Protein AF-A0A1M5WBZ6-F1 (afdb_monomer)

Radius of gyration: 22.47 Å; Cα contacts (8 Å, |Δi|>4): 339; chains: 1; bounding box: 61×46×60 Å

Sequence (347 aa):
MSNTEVLSFSGRIRRSDFFKAVLILGLIQGTASFVFQGAGTGFIIFINLIFSIITLSYHVRRLHDIGMKGTIAIMPFIGLFLFIPSSYWGGFTFWLIQIYSAWFLYLALLDSEPCSNAYGESPKPLADDMIVSSQIKNRQMIWKVLAIVTVSLTIFSSIYDFITGRPMGRAYEFQTALYPWGVAILLGLIIFDKTKKQILTYISIIYQFALEIPLHIFFLWFYPWKYDNYNIFKHISIQDFLISIVGRFYTVIIFILFLYIMKKIKEEKELSPVFFMLPSVISYVWGLFFEIYKNGLECFAEGTGIEGFNRGWQSFLFTGGFKFTFTIAMICIYNRMKMRFLQNQIK

Secondary structure (DSSP, 8-state):
-----TT--SS---HHHHHHHHHHHHHHHHHHHHHTTTS-HHHHHHHHHHHHHHHHHHHHHHHHHTT--GGGGGHHHHHHHT--S-HHHHHHHHHHHHHHHHHHHHHHHSPPPSS-BTTBS-SS---HHHHHHHHHHHHHHHHHHHHHHHHHHHHHHHHHHHHHS--TTPPP-HHHHHHHHHHHHHHHHHHH--STT-HHHHHHHHHHHHHHHHHHHHHHHHGGGGSTT--HHHHS-HHHHHHHHHHTTHHHHHHHHHHHHHHHHHTT----THHHHHHHHHHHHHHHHHHHHHHTTGGGT-S-HHHHHHHHHHHIIIIIHHHHHHHHHHHHHHHHHHHHHHHHT--

Mean predicted aligned error: 7.75 Å

InterPro domains:
  IPR008523 Protein of unknown function DUF805 [PF05656] (7-121)

Structure (mmCIF, N/CA/C/O backbone):
data_AF-A0A1M5WBZ6-F1
#
_entry.id   AF-A0A1M5WBZ6-F1
#
loop_
_atom_site.group_PDB
_atom_site.id
_atom_site.type_symbol
_atom_site.label_atom_id
_atom_site.label_alt_id
_atom_site.label_comp_id
_atom_site.label_asym_id
_atom_site.label_entity_id
_atom_site.label_seq_id
_atom_site.pdbx_PDB_ins_code
_atom_site.Cartn_x
_atom_site.Cartn_y
_atom_site.Cartn_z
_atom_site.occupancy
_atom_site.B_iso_or_equiv
_atom_site.auth_seq_id
_atom_site.auth_comp_id
_atom_site.auth_asym_id
_atom_site.auth_atom_id
_atom_site.pdbx_PDB_model_num
ATOM 1 N N . MET A 1 1 ? -27.172 17.371 0.891 1.00 41.97 1 MET A N 1
ATOM 2 C CA . MET A 1 1 ? -25.895 17.119 0.191 1.00 41.97 1 MET A CA 1
ATOM 3 C C . MET A 1 1 ? -25.133 18.428 0.212 1.00 41.97 1 MET A C 1
ATOM 5 O O . MET A 1 1 ? -25.576 19.356 -0.447 1.00 41.97 1 MET A O 1
ATOM 9 N N . SER A 1 2 ? -24.097 18.570 1.045 1.00 45.66 2 SER A N 1
ATOM 10 C CA . SER A 1 2 ? -23.239 19.760 0.968 1.00 45.66 2 SER A CA 1
ATOM 11 C C . SER A 1 2 ? -22.616 19.798 -0.424 1.00 45.66 2 SER A C 1
ATOM 13 O O . SER A 1 2 ? -22.199 18.742 -0.900 1.00 45.66 2 SER A O 1
ATOM 15 N N . ASN A 1 3 ? -22.561 20.968 -1.060 1.00 49.78 3 ASN A N 1
ATOM 16 C CA . ASN A 1 3 ? -21.835 21.186 -2.310 1.00 49.78 3 ASN A CA 1
ATOM 17 C C . ASN A 1 3 ? -20.392 20.697 -2.138 1.00 49.78 3 ASN A C 1
ATOM 19 O O . ASN A 1 3 ? -19.542 21.404 -1.605 1.00 49.78 3 ASN A O 1
ATOM 23 N N . THR A 1 4 ? -20.116 19.448 -2.511 1.00 61.62 4 THR A N 1
ATOM 24 C CA . THR A 1 4 ? -18.764 18.906 -2.462 1.00 61.62 4 THR A CA 1
ATOM 25 C C . THR A 1 4 ? -18.046 19.444 -3.673 1.00 61.62 4 THR A C 1
ATOM 27 O O . THR A 1 4 ? -18.072 18.834 -4.740 1.00 61.62 4 THR A O 1
ATOM 30 N N . GLU A 1 5 ? -17.427 20.606 -3.495 1.00 83.00 5 GLU A N 1
ATOM 31 C CA . GLU A 1 5 ? -16.444 21.129 -4.427 1.00 83.00 5 GLU A CA 1
ATOM 32 C C . GLU A 1 5 ? -15.473 19.998 -4.788 1.00 83.00 5 GLU A C 1
ATOM 34 O O . GLU A 1 5 ? -14.830 19.376 -3.927 1.00 83.00 5 GLU A O 1
ATOM 39 N N . VAL A 1 6 ? -15.447 19.665 -6.079 1.00 83.38 6 VAL A N 1
ATOM 40 C CA . VAL A 1 6 ? -14.668 18.544 -6.619 1.00 83.38 6 VAL A CA 1
ATOM 41 C C . VAL A 1 6 ? -13.175 18.784 -6.398 1.00 83.38 6 VAL A C 1
ATOM 43 O O . VAL A 1 6 ? -12.446 17.843 -6.105 1.00 83.38 6 VAL A O 1
ATOM 46 N N . LEU A 1 7 ? -12.750 20.050 -6.450 1.00 89.94 7 LEU A N 1
ATOM 47 C CA . LEU A 1 7 ? -11.367 20.506 -6.295 1.00 89.94 7 LEU A CA 1
ATOM 48 C C . LEU A 1 7 ? -11.086 21.160 -4.933 1.00 89.94 7 LEU A C 1
ATOM 50 O O . LEU A 1 7 ? -10.229 22.032 -4.828 1.00 89.94 7 LEU A O 1
ATOM 54 N N . SER A 1 8 ? -11.782 20.739 -3.876 1.00 92.81 8 SER A N 1
ATOM 55 C CA . SER A 1 8 ? -11.447 21.180 -2.521 1.00 92.81 8 SER A CA 1
ATOM 56 C C . SER A 1 8 ? -10.497 20.198 -1.833 1.00 92.81 8 SER A C 1
ATOM 58 O O . SER A 1 8 ? -10.740 18.989 -1.797 1.00 92.81 8 SER A O 1
ATOM 60 N N . PHE A 1 9 ? -9.406 20.719 -1.273 1.00 94.62 9 PHE A N 1
ATOM 61 C CA . PHE A 1 9 ? -8.454 19.966 -0.447 1.00 94.62 9 PHE A CA 1
ATOM 62 C C . PHE A 1 9 ? -8.785 20.050 1.051 1.00 94.62 9 PHE A C 1
ATOM 64 O O . PHE A 1 9 ? -8.021 19.561 1.880 1.00 94.62 9 PHE A O 1
ATOM 71 N N . SER A 1 10 ? -9.912 20.664 1.417 1.00 93.94 10 SER A N 1
ATOM 72 C CA . SER A 1 10 ? -10.366 20.799 2.799 1.00 93.94 10 SER A CA 1
ATOM 73 C C . SER A 1 10 ? -11.578 19.911 3.086 1.00 93.94 10 SER A C 1
ATOM 75 O O . SER A 1 10 ? -12.270 19.426 2.187 1.00 93.94 10 SER A O 1
ATOM 77 N N . GLY A 1 11 ? -11.816 19.664 4.373 1.00 93.62 11 GLY A N 1
ATOM 78 C CA . GLY A 1 11 ? -12.925 18.841 4.838 1.00 93.62 11 GLY A CA 1
ATOM 79 C C . GLY A 1 11 ? -12.646 17.341 4.797 1.00 93.62 11 GLY A C 1
ATOM 80 O O . GLY A 1 11 ? -11.520 16.880 4.586 1.00 93.62 11 GLY A O 1
ATOM 81 N N . ARG A 1 12 ? -13.715 16.579 5.032 1.00 94.88 12 ARG A N 1
ATOM 82 C CA . ARG A 1 12 ? -13.696 15.131 5.246 1.00 94.88 12 ARG A CA 1
ATOM 83 C C . ARG A 1 12 ? -14.619 14.446 4.250 1.00 94.88 12 ARG A C 1
ATOM 85 O O . ARG A 1 12 ? -15.679 14.971 3.917 1.00 94.88 12 ARG A O 1
ATOM 92 N N . ILE A 1 13 ? -14.227 13.263 3.781 1.00 95.12 13 ILE A N 1
ATOM 93 C CA . ILE A 1 13 ? -15.064 12.444 2.899 1.00 95.12 13 ILE A CA 1
ATOM 94 C C . ILE A 1 13 ? -15.215 11.026 3.441 1.00 95.12 13 ILE A C 1
ATOM 96 O O . ILE A 1 13 ? -14.240 10.357 3.797 1.00 95.12 13 ILE A O 1
ATOM 100 N N . ARG A 1 14 ? -16.460 10.542 3.451 1.00 94.12 14 ARG A N 1
ATOM 101 C CA . ARG A 1 14 ? -16.791 9.178 3.856 1.00 94.12 14 ARG A CA 1
ATOM 102 C C . ARG A 1 14 ? -16.128 8.164 2.924 1.00 94.12 14 ARG A C 1
ATOM 104 O O . ARG A 1 14 ? -16.077 8.351 1.709 1.00 94.12 14 ARG A O 1
ATOM 111 N N . ARG A 1 15 ? -15.712 7.021 3.482 1.00 94.56 15 ARG A N 1
ATOM 112 C CA . ARG A 1 15 ? -15.090 5.914 2.730 1.00 94.56 15 ARG A CA 1
ATOM 113 C C . ARG A 1 15 ? -15.871 5.510 1.470 1.00 94.56 15 ARG A C 1
ATOM 115 O O . ARG A 1 15 ? -15.270 5.312 0.422 1.00 94.56 15 ARG A O 1
ATOM 122 N N . SER A 1 16 ? -17.195 5.368 1.560 1.00 93.81 16 SER A N 1
ATOM 123 C CA . SER A 1 16 ? -18.024 4.962 0.413 1.00 93.81 16 SER A CA 1
ATOM 124 C C . SER A 1 16 ? -17.971 5.963 -0.734 1.00 93.81 16 SER A C 1
ATOM 126 O O . SER A 1 16 ? -17.946 5.560 -1.892 1.00 93.81 16 SER A O 1
ATOM 128 N N . ASP A 1 17 ? -17.948 7.252 -0.411 1.00 94.69 17 ASP A N 1
ATOM 129 C CA . ASP A 1 17 ? -18.011 8.320 -1.404 1.00 94.69 17 ASP A CA 1
ATOM 130 C C . ASP A 1 17 ? -16.636 8.523 -2.037 1.00 94.69 17 ASP A C 1
ATOM 132 O O . ASP A 1 17 ? -16.543 8.692 -3.248 1.00 94.69 17 ASP A O 1
ATOM 136 N N . PHE A 1 18 ? -15.568 8.355 -1.246 1.00 95.25 18 PHE A N 1
ATOM 137 C CA . PHE A 1 18 ? -14.202 8.240 -1.750 1.00 95.25 18 PHE A CA 1
ATOM 138 C C . PHE A 1 18 ? -14.069 7.130 -2.803 1.00 95.25 18 PHE A C 1
ATOM 140 O O . PHE A 1 18 ? -13.647 7.403 -3.923 1.00 95.25 18 PHE A O 1
ATOM 147 N N . PHE A 1 19 ? -14.465 5.890 -2.485 1.00 94.06 19 PHE A N 1
ATOM 148 C CA . PHE A 1 19 ? -14.323 4.776 -3.432 1.00 94.06 19 PHE A CA 1
ATOM 149 C C . PHE A 1 19 ? -15.191 4.945 -4.680 1.00 94.06 19 PHE A C 1
ATOM 151 O O . PHE A 1 19 ? -14.730 4.634 -5.774 1.00 94.06 19 PHE A O 1
ATOM 158 N N . LYS A 1 20 ? -16.419 5.466 -4.544 1.00 94.81 20 LYS A N 1
ATOM 159 C CA . LYS A 1 20 ? -17.269 5.790 -5.701 1.00 94.81 20 LYS A CA 1
ATOM 160 C C . LYS A 1 20 ? -16.607 6.828 -6.604 1.00 94.81 20 LYS A C 1
ATOM 162 O O . LYS A 1 20 ? -16.555 6.621 -7.811 1.00 94.81 20 LYS A O 1
ATOM 167 N N . ALA A 1 21 ? -16.083 7.910 -6.027 1.00 94.31 21 ALA A N 1
ATOM 168 C CA . ALA A 1 21 ? -15.422 8.967 -6.783 1.00 94.31 21 ALA A CA 1
ATOM 169 C C . ALA A 1 21 ? -14.174 8.448 -7.507 1.00 94.31 21 ALA A C 1
ATOM 171 O O . ALA A 1 21 ? -14.056 8.635 -8.712 1.00 94.31 21 ALA A O 1
ATOM 172 N N . VAL A 1 22 ? -13.286 7.735 -6.805 1.00 92.50 22 VAL A N 1
ATOM 173 C CA . VAL A 1 22 ? -12.069 7.160 -7.405 1.00 92.50 22 VAL A CA 1
ATOM 174 C C . VAL A 1 22 ? -12.406 6.149 -8.501 1.00 92.50 22 VAL A C 1
ATOM 176 O O . VAL A 1 22 ? -11.760 6.160 -9.544 1.00 92.50 22 VAL A O 1
ATOM 179 N N . LEU A 1 23 ? -13.436 5.315 -8.317 1.00 93.75 23 LEU A N 1
ATOM 180 C CA . LEU A 1 23 ? -13.882 4.374 -9.347 1.00 93.75 23 LEU A CA 1
ATOM 181 C C . LEU A 1 23 ? -14.384 5.104 -10.600 1.00 93.75 23 LEU A C 1
ATOM 183 O O . LEU A 1 23 ? -13.963 4.773 -11.704 1.00 93.75 23 LEU A O 1
ATOM 187 N N . ILE A 1 24 ? -15.255 6.104 -10.435 1.00 95.00 24 ILE A N 1
ATOM 188 C CA . ILE A 1 24 ? -15.784 6.898 -11.553 1.00 95.00 24 ILE A CA 1
ATOM 189 C C . ILE A 1 24 ? -14.644 7.619 -12.279 1.00 95.00 24 ILE A C 1
ATOM 191 O O . ILE A 1 24 ? -14.552 7.535 -13.500 1.00 95.00 24 ILE A O 1
ATOM 195 N N . LEU A 1 25 ? -13.746 8.277 -11.541 1.00 93.88 25 LEU A N 1
ATOM 196 C CA . LEU A 1 25 ? -12.587 8.963 -12.116 1.00 93.88 25 LEU A CA 1
ATOM 197 C C . LEU A 1 25 ? -11.669 7.992 -12.858 1.00 93.88 25 LEU A C 1
ATOM 199 O O . LEU A 1 25 ? -11.243 8.306 -13.962 1.00 93.88 25 LEU A O 1
ATOM 203 N N . GLY A 1 26 ? -11.422 6.802 -12.305 1.00 90.62 26 GLY A N 1
ATOM 204 C CA . GLY A 1 26 ? -10.630 5.763 -12.959 1.00 90.62 26 GLY A CA 1
ATOM 205 C C . GLY A 1 26 ? -11.261 5.264 -14.262 1.00 90.62 26 GLY A C 1
ATOM 206 O O . GLY A 1 26 ? -10.560 5.116 -15.261 1.00 90.62 26 GLY A O 1
ATOM 207 N N . LEU A 1 27 ? -12.584 5.065 -14.292 1.00 93.69 27 LEU A N 1
ATOM 208 C CA . LEU A 1 27 ? -13.307 4.678 -15.511 1.00 93.69 27 LEU A CA 1
ATOM 209 C C . LEU A 1 27 ? -13.256 5.775 -16.581 1.00 93.69 27 LEU A C 1
ATOM 211 O O . LEU A 1 27 ? -13.002 5.482 -17.751 1.00 93.69 27 LEU A O 1
ATOM 215 N N . ILE A 1 28 ? -13.458 7.036 -16.189 1.00 93.81 28 ILE A N 1
ATOM 216 C CA . ILE A 1 28 ? -13.370 8.176 -17.108 1.00 93.81 28 ILE A CA 1
ATOM 217 C C . ILE A 1 28 ? -11.937 8.323 -17.625 1.00 93.81 28 ILE A C 1
ATOM 219 O O . ILE A 1 28 ? -11.745 8.456 -18.829 1.00 93.81 28 ILE A O 1
ATOM 223 N N . GLN A 1 29 ? -10.930 8.247 -16.752 1.00 91.12 29 GLN A N 1
ATOM 224 C CA . GLN A 1 29 ? -9.521 8.349 -17.132 1.00 91.12 29 GLN A CA 1
ATOM 225 C C . GLN A 1 29 ? -9.107 7.216 -18.077 1.00 91.12 29 GLN A C 1
ATOM 227 O O . GLN A 1 29 ? -8.427 7.469 -19.073 1.00 91.12 29 GLN A O 1
ATOM 232 N N . GLY A 1 30 ? -9.538 5.980 -17.806 1.00 86.44 30 GLY A N 1
ATOM 233 C CA . GLY A 1 30 ? -9.296 4.836 -18.685 1.00 86.44 30 GLY A CA 1
ATOM 234 C C . GLY A 1 30 ? -9.940 5.023 -20.059 1.00 86.44 30 GLY A C 1
ATOM 235 O O . GLY A 1 30 ? -9.280 4.844 -21.080 1.00 86.44 30 GLY A O 1
ATOM 236 N N . THR A 1 31 ? -11.197 5.476 -20.089 1.00 90.50 31 THR A N 1
ATOM 237 C CA . THR A 1 31 ? -11.918 5.774 -21.338 1.00 90.50 31 THR A CA 1
ATOM 238 C C . THR A 1 31 ? -11.246 6.906 -22.115 1.00 90.50 31 THR A C 1
ATOM 240 O O . THR A 1 31 ? -11.012 6.772 -23.311 1.00 90.50 31 THR A O 1
ATOM 243 N N . ALA A 1 32 ? -10.874 7.999 -21.446 1.00 88.44 32 ALA A N 1
ATOM 244 C CA . ALA A 1 32 ? -10.174 9.120 -22.063 1.00 88.44 32 ALA A CA 1
ATOM 245 C C . ALA A 1 32 ? -8.818 8.683 -22.638 1.00 88.44 32 ALA A C 1
ATOM 247 O O . ALA A 1 32 ? -8.503 9.006 -23.779 1.00 88.44 32 ALA A O 1
ATOM 248 N N . SER A 1 33 ? -8.046 7.891 -21.890 1.00 84.38 33 SER A N 1
ATOM 249 C CA . SER A 1 33 ? -6.756 7.365 -22.357 1.00 84.38 33 SER A CA 1
ATOM 250 C C . SER A 1 33 ? -6.908 6.487 -23.602 1.00 84.38 33 SER A C 1
ATOM 252 O O . SER A 1 33 ? -6.069 6.551 -24.497 1.00 84.38 33 SER A O 1
ATOM 254 N N . PHE A 1 34 ? -7.987 5.703 -23.684 1.00 86.44 34 PHE A N 1
ATOM 255 C CA . PHE A 1 34 ? -8.299 4.882 -24.853 1.00 86.44 34 PHE A CA 1
ATOM 256 C C . PHE A 1 34 ? -8.725 5.726 -26.064 1.00 86.44 34 PHE A C 1
ATOM 258 O O . PHE A 1 34 ? -8.166 5.580 -27.147 1.00 86.44 34 PHE A O 1
ATOM 265 N N . VAL A 1 35 ? -9.675 6.649 -25.882 1.00 91.69 35 VAL A N 1
ATOM 266 C CA . VAL A 1 35 ? -10.210 7.497 -26.964 1.00 91.69 35 VAL A CA 1
ATOM 267 C C . VAL A 1 35 ? -9.137 8.420 -27.547 1.00 91.69 35 VAL A C 1
ATOM 269 O O . VAL A 1 35 ? -9.085 8.626 -28.757 1.00 91.69 35 VAL A O 1
ATOM 272 N N . PHE A 1 36 ? -8.259 8.961 -26.703 1.00 90.00 36 PHE A N 1
ATOM 273 C CA . PHE A 1 36 ? -7.258 9.949 -27.107 1.00 90.00 36 PHE A CA 1
ATOM 274 C C . PHE A 1 36 ? -5.871 9.361 -27.389 1.00 90.00 36 PHE A C 1
ATOM 276 O O . PHE A 1 36 ? -4.914 10.124 -27.511 1.00 90.00 36 PHE A O 1
ATOM 283 N N . GLN A 1 37 ? -5.735 8.039 -27.550 1.00 83.12 37 GLN A N 1
ATOM 284 C CA . GLN A 1 37 ? -4.438 7.403 -27.827 1.00 83.12 37 GLN A CA 1
ATOM 285 C C . GLN A 1 37 ? -3.737 7.986 -29.076 1.00 83.12 37 GLN A C 1
ATOM 287 O O . GLN A 1 37 ? -2.510 8.043 -29.126 1.00 83.12 37 GLN A O 1
ATOM 292 N N . GLY A 1 38 ? -4.505 8.473 -30.060 1.00 86.94 38 GLY A N 1
ATOM 293 C CA . GLY A 1 38 ? -3.997 9.116 -31.281 1.00 86.94 38 GLY A CA 1
ATOM 294 C C . GLY A 1 38 ? -3.761 10.632 -31.195 1.00 86.94 38 GLY A C 1
ATOM 295 O O . GLY A 1 38 ? -3.236 11.208 -32.140 1.00 86.94 38 GLY A O 1
ATOM 296 N N . ALA A 1 39 ? -4.119 11.295 -30.089 1.00 86.88 39 ALA A N 1
ATOM 297 C CA . ALA A 1 39 ? -4.056 12.759 -29.948 1.00 86.88 39 ALA A CA 1
ATOM 298 C C . ALA A 1 39 ? -2.648 13.303 -29.619 1.00 86.88 39 ALA A C 1
ATOM 300 O O . ALA A 1 39 ? -2.473 14.496 -29.370 1.00 86.88 39 ALA A O 1
ATOM 301 N N . GLY A 1 40 ? -1.638 12.430 -29.608 1.00 85.44 40 GLY A N 1
ATOM 302 C CA . GLY A 1 40 ? -0.268 12.755 -29.226 1.00 85.44 40 GLY A CA 1
ATOM 303 C C . GLY A 1 40 ? -0.016 12.630 -27.720 1.00 85.44 40 GLY A C 1
ATOM 304 O O . GLY A 1 40 ? -0.902 12.788 -26.879 1.00 85.44 40 GLY A O 1
ATOM 305 N N . THR A 1 41 ? 1.237 12.347 -27.368 1.00 79.69 41 THR A N 1
ATOM 306 C CA . THR A 1 41 ? 1.666 12.072 -25.987 1.00 79.69 41 THR A CA 1
ATOM 307 C C . THR A 1 41 ? 1.438 13.254 -25.044 1.00 79.69 41 THR A C 1
ATOM 309 O O . THR A 1 41 ? 1.004 13.054 -23.912 1.00 79.69 41 THR A O 1
ATOM 312 N N . GLY A 1 42 ? 1.662 14.488 -25.512 1.00 82.31 42 GLY A N 1
ATOM 313 C CA . GLY A 1 42 ? 1.471 15.700 -24.708 1.00 82.31 42 GLY A CA 1
ATOM 314 C C . GLY A 1 42 ? 0.028 15.892 -24.234 1.00 82.31 42 GLY A C 1
ATOM 315 O O . GLY A 1 42 ? -0.201 16.204 -23.066 1.00 82.31 42 GLY A O 1
ATOM 316 N N . PHE A 1 43 ? -0.953 15.632 -25.103 1.00 84.06 43 PHE A N 1
ATOM 317 C CA . PHE A 1 43 ? -2.369 15.748 -24.749 1.00 84.06 43 PHE A CA 1
ATOM 318 C C . PHE A 1 43 ? -2.786 14.696 -23.712 1.00 84.06 43 PHE A C 1
ATOM 320 O O . PHE A 1 43 ? -3.452 15.017 -22.729 1.00 84.06 43 PHE A O 1
ATOM 327 N N . ILE A 1 44 ? -2.331 13.450 -23.876 1.00 83.25 44 ILE A N 1
ATOM 328 C CA . ILE A 1 44 ? -2.596 12.362 -22.922 1.00 83.25 44 ILE A CA 1
ATOM 329 C C . ILE A 1 44 ? -2.016 12.691 -21.540 1.00 83.25 44 ILE A C 1
ATOM 331 O O . ILE A 1 44 ? -2.687 12.501 -20.524 1.00 83.25 44 ILE A O 1
ATOM 335 N N . ILE A 1 45 ? -0.788 13.218 -21.485 1.00 83.94 45 ILE A N 1
ATOM 336 C CA . ILE A 1 45 ? -0.154 13.652 -20.230 1.00 83.94 45 ILE A CA 1
ATOM 337 C C . ILE A 1 45 ? -0.987 14.748 -19.559 1.00 83.94 45 ILE A C 1
ATOM 339 O O . ILE A 1 45 ? -1.261 14.658 -18.362 1.00 83.94 45 ILE A O 1
ATOM 343 N N . PHE A 1 46 ? -1.428 15.749 -20.323 1.00 86.81 46 PHE A N 1
ATOM 344 C CA . PHE A 1 46 ? -2.252 16.841 -19.810 1.00 86.81 46 PHE A CA 1
ATOM 345 C C . PHE A 1 46 ? -3.573 16.342 -19.204 1.00 86.81 46 PHE A C 1
ATOM 347 O O . PHE A 1 46 ? -3.909 16.693 -18.072 1.00 86.81 46 PHE A O 1
ATOM 354 N N . ILE A 1 47 ? -4.290 15.459 -19.905 1.00 88.12 47 ILE A N 1
ATOM 355 C CA . ILE A 1 47 ? -5.534 14.859 -19.405 1.00 88.12 47 ILE A CA 1
ATOM 356 C C . ILE A 1 47 ? -5.286 14.040 -18.130 1.00 88.12 47 ILE A C 1
ATOM 358 O O . ILE A 1 47 ? -6.010 14.191 -17.143 1.00 88.12 47 ILE A O 1
ATOM 362 N N . ASN A 1 48 ? -4.235 13.216 -18.106 1.00 86.50 48 ASN A N 1
ATOM 363 C CA . ASN A 1 48 ? -3.871 12.437 -16.923 1.00 86.50 48 ASN A CA 1
ATOM 364 C C . ASN A 1 48 ? -3.535 13.325 -15.720 1.00 86.50 48 ASN A C 1
ATOM 366 O O . ASN A 1 48 ? -3.897 12.984 -14.592 1.00 86.50 48 ASN A O 1
ATOM 370 N N . LEU A 1 49 ? -2.891 14.474 -15.940 1.00 88.38 49 LEU A N 1
ATOM 371 C CA . LEU A 1 49 ? -2.588 15.432 -14.879 1.00 88.38 49 LEU A CA 1
ATOM 372 C C . LEU A 1 49 ? -3.868 16.010 -14.259 1.00 88.38 49 LEU A C 1
ATOM 374 O O . LEU A 1 49 ? -3.976 16.054 -13.033 1.00 88.38 49 LEU A O 1
ATOM 378 N N . ILE A 1 50 ? -4.862 16.374 -15.076 1.00 91.69 50 ILE A N 1
ATOM 379 C CA . ILE A 1 50 ? -6.163 16.866 -14.591 1.00 91.69 50 ILE A CA 1
ATOM 380 C C . ILE A 1 50 ? -6.832 15.822 -13.689 1.00 91.69 50 ILE A C 1
ATOM 382 O O . ILE A 1 50 ? -7.188 16.124 -12.546 1.00 91.69 50 ILE A O 1
ATOM 386 N N . PHE A 1 51 ? -6.959 14.578 -14.163 1.00 91.81 51 PHE A N 1
ATOM 387 C CA . PHE A 1 51 ? -7.567 13.502 -13.371 1.00 91.81 51 PHE A CA 1
ATOM 388 C C . PHE A 1 51 ? -6.773 13.189 -12.104 1.00 91.81 51 PHE A C 1
ATOM 390 O O . PHE A 1 51 ? -7.367 12.900 -11.062 1.00 91.81 51 PHE A O 1
ATOM 397 N N . SER A 1 52 ? -5.446 13.307 -12.157 1.00 89.69 52 SER A N 1
ATOM 398 C CA . SER A 1 52 ? -4.578 13.113 -10.996 1.00 89.69 52 SER A CA 1
ATOM 399 C C . SER A 1 52 ? -4.808 14.185 -9.929 1.00 89.69 52 SER A C 1
ATOM 401 O O . SER A 1 52 ? -4.919 13.846 -8.753 1.00 89.69 52 SER A O 1
ATOM 403 N N . ILE A 1 53 ? -4.957 15.459 -10.310 1.00 92.81 53 ILE A N 1
ATOM 404 C CA . ILE A 1 53 ? -5.247 16.563 -9.374 1.00 92.81 53 ILE A CA 1
ATOM 405 C C . ILE A 1 53 ? -6.621 16.380 -8.717 1.00 92.81 53 ILE A C 1
ATOM 407 O O . ILE A 1 53 ? -6.753 16.526 -7.500 1.00 92.81 53 ILE A O 1
ATOM 411 N N . ILE A 1 54 ? -7.639 16.003 -9.497 1.00 94.56 54 ILE A N 1
ATOM 412 C CA . ILE A 1 54 ? -8.977 15.721 -8.958 1.00 94.56 54 ILE A CA 1
ATOM 413 C C . ILE A 1 54 ? -8.907 14.546 -7.974 1.00 94.56 54 ILE A C 1
ATOM 415 O O . ILE A 1 54 ? -9.391 14.631 -6.846 1.00 94.56 54 ILE A O 1
ATOM 419 N N . THR A 1 55 ? -8.249 13.457 -8.370 1.00 93.50 55 THR A N 1
ATOM 420 C CA . THR A 1 55 ? -8.066 12.269 -7.530 1.00 93.50 55 THR A CA 1
ATOM 421 C C . THR A 1 55 ? -7.312 12.606 -6.240 1.00 93.50 55 THR A C 1
ATOM 423 O O . THR A 1 55 ? -7.698 12.136 -5.166 1.00 93.50 55 THR A O 1
ATOM 426 N N . LEU A 1 56 ? -6.300 13.476 -6.310 1.00 94.12 56 LEU A N 1
ATOM 427 C CA . LEU A 1 56 ? -5.534 13.950 -5.158 1.00 94.12 56 LEU A CA 1
ATOM 428 C C . LEU A 1 56 ? -6.422 14.675 -4.136 1.00 94.12 56 LEU A C 1
ATOM 430 O O . LEU A 1 56 ? -6.295 14.408 -2.941 1.00 94.12 56 LEU A O 1
ATOM 434 N N . SER A 1 57 ? -7.368 15.517 -4.571 1.00 95.62 57 SER A N 1
ATOM 435 C CA . SER A 1 57 ? -8.342 16.156 -3.665 1.00 95.62 57 SER A CA 1
ATOM 436 C C . SER A 1 57 ? -9.131 15.119 -2.850 1.00 95.62 57 SER A C 1
ATOM 438 O O . SER A 1 57 ? -9.297 15.262 -1.634 1.00 95.62 57 SER A O 1
ATOM 440 N N . TYR A 1 58 ? -9.586 14.037 -3.487 1.00 95.56 58 TYR A N 1
ATOM 441 C CA . TYR A 1 58 ? -10.284 12.953 -2.792 1.00 95.56 58 TYR A CA 1
ATOM 442 C C . TYR A 1 58 ? -9.374 12.201 -1.814 1.00 95.56 58 TYR A C 1
ATOM 444 O O . TYR A 1 58 ? -9.813 11.862 -0.714 1.00 95.56 58 TYR A O 1
ATOM 452 N N . HIS A 1 59 ? -8.106 11.978 -2.172 1.00 95.00 59 HIS A N 1
ATOM 453 C CA . HIS A 1 59 ? -7.127 11.329 -1.294 1.00 95.00 59 HIS A CA 1
ATOM 454 C C . HIS A 1 59 ? -6.842 12.174 -0.046 1.00 95.00 59 HIS A C 1
ATOM 456 O O . HIS A 1 59 ? -6.863 11.649 1.067 1.00 95.00 59 HIS A O 1
ATOM 462 N N . VAL A 1 60 ? -6.654 13.486 -0.212 1.00 96.25 60 VAL A N 1
ATOM 463 C CA . VAL A 1 60 ? -6.450 14.432 0.895 1.00 96.25 60 VAL A CA 1
ATOM 464 C C . VAL A 1 60 ? -7.631 14.404 1.866 1.00 96.25 60 VAL A C 1
ATOM 466 O O . VAL A 1 60 ? -7.442 14.165 3.057 1.00 96.25 60 VAL A O 1
ATOM 469 N N . ARG A 1 61 ? -8.863 14.543 1.362 1.00 95.94 61 ARG A N 1
ATOM 470 C CA . ARG A 1 61 ? -10.071 14.512 2.205 1.00 95.94 61 ARG A CA 1
ATOM 471 C C . ARG A 1 61 ? -10.294 13.159 2.881 1.00 95.94 61 ARG A C 1
ATOM 473 O O . ARG A 1 61 ? -10.847 13.105 3.980 1.00 95.94 61 ARG A O 1
ATOM 480 N N . ARG A 1 62 ? -9.878 12.054 2.249 1.00 96.19 62 ARG A N 1
ATOM 481 C CA . ARG A 1 62 ? -9.942 10.712 2.853 1.00 96.19 62 ARG A CA 1
ATOM 482 C C . ARG A 1 62 ? -8.987 10.600 4.036 1.00 96.19 62 ARG A C 1
ATOM 484 O O . ARG A 1 62 ? -9.373 10.044 5.058 1.00 96.19 62 ARG A O 1
ATOM 491 N N . LEU A 1 63 ? -7.775 11.136 3.906 1.00 96.38 63 LEU A N 1
ATOM 492 C CA . LEU A 1 63 ? -6.799 11.177 4.996 1.00 96.38 63 LEU A CA 1
ATOM 493 C C . LEU A 1 63 ? -7.273 12.074 6.141 1.00 96.38 63 LEU A C 1
ATOM 495 O O . LEU A 1 63 ? -7.206 11.667 7.297 1.00 96.38 63 LEU A O 1
ATOM 499 N N . HIS A 1 64 ? -7.827 13.242 5.823 1.00 96.75 64 HIS A N 1
ATOM 500 C CA . HIS A 1 64 ? -8.443 14.126 6.812 1.00 96.75 64 HIS A CA 1
ATOM 501 C C . HIS A 1 64 ? -9.569 13.432 7.587 1.00 96.75 64 HIS A C 1
ATOM 503 O O . HIS A 1 64 ? -9.685 13.594 8.799 1.00 96.75 64 HIS A O 1
ATOM 509 N N . ASP A 1 65 ? -10.371 12.602 6.913 1.00 96.88 65 ASP A N 1
ATOM 510 C CA . ASP A 1 65 ? -11.460 11.870 7.561 1.00 96.88 65 ASP A CA 1
ATOM 511 C C . ASP A 1 65 ? -11.001 10.834 8.601 1.00 96.88 65 ASP A C 1
ATOM 513 O O . ASP A 1 65 ? -11.776 10.457 9.477 1.00 96.88 65 ASP A O 1
ATOM 517 N N . ILE A 1 66 ? -9.749 10.384 8.525 1.00 95.75 66 ILE A N 1
ATOM 518 C CA . ILE A 1 66 ? -9.134 9.471 9.501 1.00 95.75 66 ILE A CA 1
ATOM 519 C C . ILE A 1 66 ? -8.125 10.186 10.416 1.00 95.75 66 ILE A C 1
ATOM 521 O O . ILE A 1 66 ? -7.272 9.533 11.015 1.00 95.75 66 ILE A O 1
ATOM 525 N N . GLY A 1 67 ? -8.172 11.521 10.470 1.00 95.19 67 GLY A N 1
ATOM 526 C CA . GLY A 1 67 ? -7.312 12.341 11.328 1.00 95.19 67 GLY A CA 1
ATOM 527 C C . GLY A 1 67 ? -5.863 12.476 10.843 1.00 95.19 67 GLY A C 1
ATOM 528 O O . GLY A 1 67 ? -5.000 12.956 11.577 1.00 95.19 67 GLY A O 1
ATOM 529 N N . MET A 1 68 ? -5.556 12.071 9.608 1.00 95.19 68 MET A N 1
ATOM 530 C CA . MET A 1 68 ? -4.203 12.113 9.049 1.00 95.19 68 MET A CA 1
ATOM 531 C C . MET A 1 68 ? -3.948 13.374 8.219 1.00 95.19 68 MET A C 1
ATOM 533 O O . MET A 1 68 ? -4.859 13.953 7.636 1.00 95.19 68 MET A O 1
ATOM 537 N N . LYS A 1 69 ? -2.678 13.790 8.130 1.00 95.25 69 LYS A N 1
ATOM 538 C CA . LYS A 1 69 ? -2.263 14.941 7.313 1.00 95.25 69 LYS A CA 1
ATOM 539 C C . LYS A 1 69 ? -2.455 14.658 5.822 1.00 95.25 69 LYS A C 1
ATOM 541 O O . LYS A 1 69 ? -1.907 13.687 5.303 1.00 95.25 69 LYS A O 1
ATOM 546 N N . GLY A 1 70 ? -3.141 15.560 5.121 1.00 92.00 70 GLY A N 1
ATOM 547 C CA . GLY A 1 70 ? -3.360 15.479 3.675 1.00 92.00 70 GLY A CA 1
ATOM 548 C C . GLY A 1 70 ? -2.081 15.466 2.832 1.00 92.00 70 GLY A C 1
ATOM 549 O O . GLY A 1 70 ? -2.069 14.883 1.753 1.00 92.00 70 GLY A O 1
ATOM 550 N N . THR A 1 71 ? -0.973 16.019 3.336 1.00 91.50 71 THR A N 1
ATOM 551 C CA . THR A 1 71 ? 0.328 16.043 2.636 1.00 91.50 71 THR A CA 1
ATOM 552 C C . THR A 1 71 ? 0.847 14.653 2.270 1.00 91.50 71 THR A C 1
ATOM 554 O O . THR A 1 71 ? 1.589 14.503 1.305 1.00 91.50 71 THR A O 1
ATOM 557 N N . ILE A 1 72 ? 0.406 13.616 2.983 1.00 89.38 72 ILE A N 1
ATOM 558 C CA . ILE A 1 72 ? 0.714 12.220 2.669 1.00 89.38 72 ILE A CA 1
ATOM 559 C C . ILE A 1 72 ? 0.179 11.819 1.281 1.00 89.38 72 ILE A C 1
ATOM 561 O O . ILE A 1 72 ? 0.786 10.992 0.602 1.00 89.38 72 ILE A O 1
ATOM 565 N N . ALA A 1 73 ? -0.926 12.411 0.818 1.00 89.06 73 ALA A N 1
ATOM 566 C CA . ALA A 1 73 ? -1.485 12.146 -0.508 1.00 89.06 73 ALA A CA 1
ATOM 567 C C . ALA A 1 73 ? -0.573 12.614 -1.657 1.00 89.06 73 ALA A C 1
ATOM 569 O O . ALA A 1 73 ? -0.718 12.141 -2.778 1.00 89.06 73 ALA A O 1
ATOM 570 N N . ILE A 1 74 ? 0.378 13.516 -1.384 1.00 87.12 74 ILE A N 1
ATOM 571 C CA . ILE A 1 74 ? 1.297 14.081 -2.385 1.00 87.12 74 ILE A CA 1
ATOM 572 C C . ILE A 1 74 ? 2.453 13.114 -2.693 1.00 87.12 74 ILE A C 1
ATOM 574 O O . ILE A 1 74 ? 3.111 13.245 -3.720 1.00 87.12 74 ILE A O 1
ATOM 578 N N . MET A 1 75 ? 2.690 12.102 -1.851 1.00 82.94 75 MET A N 1
ATOM 579 C CA . MET A 1 75 ? 3.836 11.196 -1.986 1.00 82.94 75 MET A CA 1
ATOM 580 C C . MET A 1 75 ? 3.988 10.570 -3.393 1.00 82.94 75 MET A C 1
ATOM 582 O O . MET A 1 75 ? 5.098 10.628 -3.928 1.00 82.94 75 MET A O 1
ATOM 586 N N . PRO A 1 76 ? 2.927 10.071 -4.065 1.00 75.69 76 PRO A N 1
ATOM 587 C CA . PRO A 1 76 ? 3.042 9.557 -5.432 1.00 75.69 76 PRO A CA 1
ATOM 588 C C . PRO A 1 76 ? 3.557 10.593 -6.430 1.00 75.69 76 PRO A C 1
ATOM 590 O O . PRO A 1 76 ? 4.322 10.250 -7.325 1.00 75.69 76 PRO A O 1
ATOM 593 N N . PHE A 1 77 ? 3.184 11.865 -6.257 1.00 74.62 77 PHE A N 1
ATOM 594 C CA . PHE A 1 77 ? 3.623 12.955 -7.127 1.00 74.62 77 PHE A CA 1
ATOM 595 C C . PHE A 1 77 ? 5.107 13.252 -6.943 1.00 74.62 77 PHE A C 1
ATOM 597 O O . PHE A 1 77 ? 5.795 13.493 -7.925 1.00 74.62 77 PHE A O 1
ATOM 604 N N . ILE A 1 78 ? 5.629 13.151 -5.717 1.00 71.38 78 ILE A N 1
ATOM 605 C CA . ILE A 1 78 ? 7.077 13.238 -5.475 1.00 71.38 78 ILE A CA 1
ATOM 606 C C . ILE A 1 78 ? 7.794 12.135 -6.263 1.00 71.38 78 ILE A C 1
ATOM 608 O O . ILE A 1 78 ? 8.785 12.406 -6.932 1.00 71.38 78 ILE A O 1
ATOM 612 N N . GLY A 1 79 ? 7.247 10.915 -6.262 1.00 65.31 79 GLY A N 1
ATOM 613 C CA . GLY A 1 79 ? 7.749 9.818 -7.091 1.00 65.31 79 GLY A CA 1
ATOM 614 C C . GLY A 1 79 ? 7.734 10.134 -8.591 1.00 65.31 79 GLY A C 1
ATOM 615 O O . GLY A 1 79 ? 8.689 9.786 -9.276 1.00 65.31 79 GLY A O 1
ATOM 616 N N . LEU A 1 80 ? 6.700 10.832 -9.082 1.00 62.34 80 LEU A N 1
ATOM 617 C CA . LEU A 1 80 ? 6.591 11.279 -10.479 1.00 62.34 80 LEU A CA 1
ATOM 618 C C . LEU A 1 80 ? 7.646 12.334 -10.858 1.00 62.34 80 LEU A C 1
ATOM 620 O O . LEU A 1 80 ? 8.203 12.264 -11.947 1.00 62.34 80 LEU A O 1
ATOM 624 N N . PHE A 1 81 ? 7.960 13.281 -9.969 1.00 59.16 81 PHE A N 1
ATOM 625 C CA . PHE A 1 81 ? 8.997 14.297 -10.216 1.00 59.16 81 PHE A CA 1
ATOM 626 C C . PHE A 1 81 ? 10.424 13.756 -10.071 1.00 59.16 81 PHE A C 1
ATOM 628 O O . PHE A 1 81 ? 11.354 14.314 -10.645 1.00 59.16 81 PHE A O 1
ATOM 635 N N . LEU A 1 82 ? 10.595 12.651 -9.342 1.00 61.41 82 LEU A N 1
ATOM 636 C CA . LEU A 1 82 ? 11.860 11.922 -9.241 1.00 61.41 82 LEU A CA 1
ATOM 637 C C . LEU A 1 82 ? 12.104 10.966 -10.422 1.00 61.41 82 LEU A C 1
ATOM 639 O O . LEU A 1 82 ? 13.092 10.233 -10.398 1.00 61.41 82 LEU A O 1
ATOM 643 N N . PHE A 1 83 ? 11.261 10.974 -11.467 1.00 56.06 83 PHE A N 1
ATOM 644 C CA . PHE A 1 83 ? 11.597 10.367 -12.762 1.00 56.06 83 PHE A CA 1
ATOM 645 C C . PHE A 1 83 ? 12.676 11.199 -13.462 1.00 56.06 83 PHE A C 1
ATOM 647 O O . PHE A 1 83 ? 12.456 11.856 -14.477 1.00 56.06 83 PHE A O 1
ATOM 654 N N . ILE A 1 84 ? 13.881 11.141 -12.910 1.00 56.78 84 ILE A N 1
ATOM 655 C CA . ILE A 1 84 ? 15.096 11.370 -13.674 1.00 56.78 84 ILE A CA 1
ATOM 656 C C . ILE A 1 84 ? 15.102 10.293 -14.770 1.00 56.78 84 ILE A C 1
ATOM 658 O O . ILE A 1 84 ? 14.774 9.138 -14.468 1.00 56.78 84 ILE A O 1
ATOM 662 N N . PRO A 1 85 ? 15.407 10.631 -16.037 1.00 53.72 85 PRO A N 1
ATOM 663 C CA . PRO A 1 85 ? 15.565 9.653 -17.104 1.00 53.72 85 PRO A CA 1
ATOM 664 C C . PRO A 1 85 ? 16.773 8.773 -16.778 1.00 53.72 85 PRO A C 1
ATOM 666 O O . PRO A 1 85 ? 17.895 9.029 -17.184 1.00 53.72 85 PRO A O 1
ATOM 669 N N . SER A 1 86 ? 16.533 7.757 -15.965 1.00 62.78 86 SER A N 1
ATOM 670 C CA . SER A 1 86 ? 17.478 6.707 -15.671 1.00 62.78 86 SER A CA 1
ATOM 671 C C . SER A 1 86 ? 16.718 5.418 -15.482 1.00 62.78 86 SER A C 1
ATOM 673 O O . SER A 1 86 ? 15.692 5.328 -14.796 1.00 62.78 86 SER A O 1
ATOM 675 N N . SER A 1 87 ? 17.262 4.398 -16.124 1.00 60.28 87 SER A N 1
ATOM 676 C CA . SER A 1 87 ? 16.724 3.051 -16.103 1.00 60.28 87 SER A CA 1
ATOM 677 C C . SER A 1 87 ? 16.679 2.457 -14.683 1.00 60.28 87 SER A C 1
ATOM 679 O O . SER A 1 87 ? 15.813 1.630 -14.392 1.00 60.28 87 SER A O 1
ATOM 681 N N . TYR A 1 88 ? 17.548 2.934 -13.783 1.00 65.00 88 TYR A N 1
ATOM 682 C CA . TYR A 1 88 ? 17.611 2.552 -12.371 1.00 65.00 88 TYR A CA 1
ATOM 683 C C . TYR A 1 88 ? 16.635 3.356 -11.500 1.00 65.00 88 TYR A C 1
ATOM 685 O O . TYR A 1 88 ? 15.937 2.777 -10.662 1.00 65.00 88 TYR A O 1
ATOM 693 N N . TRP A 1 89 ? 16.501 4.667 -11.746 1.00 67.38 89 TRP A N 1
ATOM 694 C CA . TRP A 1 89 ? 15.515 5.512 -11.055 1.00 67.38 89 TRP A CA 1
ATOM 695 C C . TRP A 1 89 ? 14.079 5.039 -11.289 1.00 67.38 89 TRP A C 1
ATOM 697 O O . TRP A 1 89 ? 13.276 5.047 -10.358 1.00 67.38 89 TRP A O 1
ATOM 707 N N . GLY A 1 90 ? 13.767 4.560 -12.498 1.00 65.31 90 GLY A N 1
ATOM 708 C CA . GLY A 1 90 ? 12.445 4.024 -12.824 1.00 65.31 90 GLY A CA 1
ATOM 709 C C . GLY A 1 90 ? 12.038 2.826 -11.961 1.00 65.31 90 GLY A C 1
ATOM 710 O O . GLY A 1 90 ? 10.900 2.759 -11.511 1.00 65.31 90 GLY A O 1
ATOM 711 N N . GLY A 1 91 ? 12.956 1.900 -11.661 1.00 66.62 91 GLY A N 1
ATOM 712 C CA . GLY A 1 91 ? 12.685 0.801 -10.723 1.00 66.62 91 GLY A CA 1
ATOM 713 C C . GLY A 1 91 ? 12.529 1.289 -9.278 1.00 66.62 91 GLY A C 1
ATOM 714 O O . GLY A 1 91 ? 11.612 0.874 -8.566 1.00 66.62 91 GLY A O 1
ATOM 715 N N . PHE A 1 92 ? 13.390 2.223 -8.871 1.00 70.44 92 PHE A N 1
ATOM 716 C CA . PHE A 1 92 ? 13.431 2.808 -7.530 1.00 70.44 92 PHE A CA 1
ATOM 717 C C . PHE A 1 92 ? 12.142 3.550 -7.149 1.00 70.44 92 PHE A C 1
ATOM 719 O O . PHE A 1 92 ? 11.514 3.231 -6.134 1.00 70.44 92 PHE A O 1
ATOM 726 N N . THR A 1 93 ? 11.704 4.510 -7.969 1.00 71.94 93 THR A N 1
ATOM 727 C CA . THR A 1 93 ? 10.470 5.278 -7.723 1.00 71.94 93 THR A CA 1
ATOM 728 C C . THR A 1 93 ? 9.255 4.363 -7.722 1.00 71.94 93 THR A C 1
ATOM 730 O O . THR A 1 93 ? 8.360 4.488 -6.880 1.00 71.94 93 THR A O 1
ATOM 733 N N . PHE A 1 94 ? 9.259 3.374 -8.611 1.00 73.44 94 PHE A N 1
ATOM 734 C CA . PHE A 1 94 ? 8.176 2.423 -8.748 1.00 73.44 94 PHE A CA 1
ATOM 735 C C . PHE A 1 94 ? 8.028 1.515 -7.513 1.00 73.44 94 PHE A C 1
ATOM 737 O O . PHE A 1 94 ? 6.909 1.165 -7.130 1.00 73.44 94 PHE A O 1
ATOM 744 N N . TRP A 1 95 ? 9.115 1.171 -6.816 1.00 76.56 95 TRP A N 1
ATOM 745 C CA . TRP A 1 95 ? 9.039 0.449 -5.538 1.00 76.56 95 TRP A CA 1
ATOM 746 C C . TRP A 1 95 ? 8.424 1.284 -4.414 1.00 76.56 95 TRP A C 1
ATOM 748 O O . TRP A 1 95 ? 7.564 0.785 -3.681 1.00 76.56 95 TRP A O 1
ATOM 758 N N . LEU A 1 96 ? 8.814 2.555 -4.287 1.00 78.88 96 LEU A N 1
ATOM 759 C CA . LEU A 1 96 ? 8.214 3.450 -3.296 1.00 78.88 96 LEU A CA 1
ATOM 760 C C . LEU A 1 96 ? 6.716 3.614 -3.508 1.00 78.88 96 LEU A C 1
ATOM 762 O O . LEU A 1 96 ? 5.948 3.530 -2.548 1.00 78.88 96 LEU A O 1
ATOM 766 N N . ILE A 1 97 ? 6.307 3.815 -4.762 1.00 82.06 97 ILE A N 1
ATOM 767 C CA . ILE A 1 97 ? 4.901 3.976 -5.131 1.00 82.06 97 ILE A CA 1
ATOM 768 C C . ILE A 1 97 ? 4.093 2.753 -4.698 1.00 82.06 97 ILE A C 1
ATOM 770 O O . ILE A 1 97 ? 2.962 2.901 -4.250 1.00 82.06 97 ILE A O 1
ATOM 774 N N . GLN A 1 98 ? 4.655 1.548 -4.755 1.00 80.81 98 GLN A N 1
ATOM 775 C CA . GLN A 1 98 ? 3.950 0.336 -4.340 1.00 80.81 98 GLN A CA 1
ATOM 776 C C . GLN A 1 98 ? 3.823 0.184 -2.831 1.00 80.81 98 GLN A C 1
ATOM 778 O O . GLN A 1 98 ? 2.744 -0.157 -2.347 1.00 80.81 98 GLN A O 1
ATOM 783 N N . ILE A 1 99 ? 4.899 0.449 -2.086 1.00 82.94 99 ILE A N 1
ATOM 784 C CA . ILE A 1 99 ? 4.854 0.465 -0.617 1.00 82.94 99 ILE A CA 1
ATOM 785 C C . ILE A 1 99 ? 3.818 1.499 -0.167 1.00 82.94 99 ILE A C 1
ATOM 787 O O . ILE A 1 99 ? 2.958 1.208 0.668 1.00 82.94 99 ILE A O 1
ATOM 791 N N . TYR A 1 100 ? 3.857 2.683 -0.782 1.00 87.06 100 TYR A N 1
ATOM 792 C CA . TYR A 1 100 ? 2.864 3.722 -0.578 1.00 87.06 100 TYR A CA 1
ATOM 793 C C . TYR A 1 100 ? 1.458 3.244 -0.941 1.00 87.06 100 TYR A C 1
ATOM 795 O O . TYR A 1 100 ? 0.551 3.420 -0.142 1.00 87.06 100 TYR A O 1
ATOM 803 N N . SER A 1 101 ? 1.261 2.607 -2.096 1.00 87.38 101 SER A N 1
ATOM 804 C CA . SER A 1 101 ? -0.059 2.167 -2.567 1.00 87.38 101 SER A CA 1
ATOM 805 C C . SER A 1 101 ? -0.672 1.113 -1.649 1.00 87.38 101 SER A C 1
ATOM 807 O O . SER A 1 101 ? -1.854 1.195 -1.326 1.00 87.38 101 SER A O 1
ATOM 809 N N . ALA A 1 102 ? 0.121 0.147 -1.179 1.00 87.75 102 ALA A N 1
ATOM 810 C CA . ALA A 1 102 ? -0.320 -0.858 -0.212 1.00 87.75 102 ALA A CA 1
ATOM 811 C C . ALA A 1 102 ? -0.758 -0.206 1.106 1.00 87.75 102 ALA A C 1
ATOM 813 O O . ALA A 1 102 ? -1.802 -0.538 1.673 1.00 87.75 102 ALA A O 1
ATOM 814 N N . TRP A 1 103 ? 0.027 0.760 1.580 1.00 88.50 103 TRP A N 1
ATOM 815 C CA . TRP A 1 103 ? -0.275 1.488 2.802 1.00 88.50 103 TRP A CA 1
ATOM 816 C C . TRP A 1 103 ? -1.475 2.424 2.650 1.00 88.50 103 TRP A C 1
ATOM 818 O O . TRP A 1 103 ? -2.371 2.425 3.492 1.00 88.50 103 TRP A O 1
ATOM 828 N N . PHE A 1 104 ? -1.554 3.160 1.547 1.00 89.88 104 PHE A N 1
ATOM 829 C CA . PHE A 1 104 ? -2.668 4.039 1.242 1.00 89.88 104 PHE A CA 1
ATOM 830 C C . PHE A 1 104 ? -3.964 3.247 1.055 1.00 89.88 104 PHE A C 1
ATOM 832 O O . PHE A 1 104 ? -5.003 3.673 1.550 1.00 89.88 104 PHE A O 1
ATOM 839 N N . LEU A 1 105 ? -3.916 2.057 0.444 1.00 92.00 105 LEU A N 1
ATOM 840 C CA . LEU A 1 105 ? -5.059 1.143 0.387 1.00 92.00 105 LEU A CA 1
ATOM 841 C C . LEU A 1 105 ? -5.573 0.817 1.795 1.00 92.00 105 LEU A C 1
ATOM 843 O O . LEU A 1 105 ? -6.773 0.897 2.045 1.00 92.00 105 LEU A O 1
ATOM 847 N N . TYR A 1 106 ? -4.683 0.500 2.736 1.00 92.50 106 TYR A N 1
ATOM 848 C CA . TYR A 1 106 ? -5.080 0.280 4.126 1.00 92.50 106 TYR A CA 1
ATOM 849 C C . TYR A 1 106 ? -5.740 1.515 4.750 1.00 92.50 106 TYR A C 1
ATOM 851 O O . TYR A 1 106 ? -6.813 1.392 5.345 1.00 92.50 106 TYR A O 1
ATOM 859 N N . LEU A 1 107 ? -5.154 2.702 4.568 1.00 92.44 107 LEU A N 1
ATOM 860 C CA . LEU A 1 107 ? -5.722 3.958 5.068 1.00 92.44 107 LEU A CA 1
ATOM 861 C C . LEU A 1 107 ? -7.092 4.265 4.448 1.00 92.44 107 LEU A C 1
ATOM 863 O O . LEU A 1 107 ? -8.020 4.674 5.146 1.00 92.44 107 LEU A O 1
ATOM 867 N N . ALA A 1 108 ? -7.258 4.005 3.154 1.00 92.75 108 ALA A N 1
ATOM 868 C CA . ALA A 1 108 ? -8.521 4.177 2.451 1.00 92.75 108 ALA A CA 1
ATOM 869 C C . ALA A 1 108 ? -9.617 3.241 2.988 1.00 92.75 108 ALA A C 1
ATOM 871 O O . ALA A 1 108 ? -10.794 3.604 2.971 1.00 92.75 108 ALA A O 1
ATOM 872 N N . LEU A 1 109 ? -9.251 2.060 3.499 1.00 94.94 109 LEU A N 1
ATOM 873 C CA . LEU A 1 109 ? -10.196 1.079 4.038 1.00 94.94 109 LEU A CA 1
ATOM 874 C C . LEU A 1 109 ? -10.589 1.316 5.506 1.00 94.94 109 LEU A C 1
ATOM 876 O O . LEU A 1 109 ? -11.640 0.814 5.934 1.00 94.94 109 LEU A O 1
ATOM 880 N N . LEU A 1 110 ? -9.799 2.081 6.269 1.00 94.75 110 LEU A N 1
ATOM 881 C CA . LEU A 1 110 ? -10.166 2.498 7.628 1.00 94.75 110 LEU A CA 1
ATOM 882 C C . LEU A 1 110 ? -11.536 3.182 7.629 1.00 94.75 110 LEU A C 1
ATOM 884 O O . LEU A 1 110 ? -11.942 3.777 6.631 1.00 94.75 110 LEU A O 1
ATOM 888 N N . ASP A 1 111 ? -12.300 3.039 8.710 1.00 94.38 111 ASP A N 1
ATOM 889 C CA . ASP A 1 111 ? -13.550 3.790 8.866 1.00 94.38 111 ASP A CA 1
ATOM 890 C C . ASP A 1 111 ? -13.268 5.260 9.193 1.00 94.38 111 ASP A C 1
ATOM 892 O O . ASP A 1 111 ? -12.152 5.614 9.566 1.00 94.38 111 ASP A O 1
ATOM 896 N N . SER A 1 112 ? -14.274 6.111 9.010 1.00 94.12 112 SER A N 1
ATOM 897 C CA . SER A 1 112 ? -14.221 7.516 9.422 1.00 94.12 112 SER A CA 1
ATOM 898 C C . SER A 1 112 ? -13.937 7.640 10.916 1.00 94.12 112 SER A C 1
ATOM 900 O O . SER A 1 112 ? -14.448 6.847 11.709 1.00 94.12 112 SER A O 1
ATOM 902 N N . GLU A 1 113 ? -13.164 8.652 11.302 1.00 94.38 113 GLU A N 1
ATOM 903 C CA . GLU A 1 113 ? -13.042 9.025 12.706 1.00 94.38 113 GLU A CA 1
ATOM 904 C C . GLU A 1 113 ? -14.431 9.448 13.225 1.00 94.38 113 GLU A C 1
ATOM 906 O O . GLU A 1 113 ? -15.076 10.304 12.613 1.00 94.38 113 GLU A O 1
ATOM 911 N N . PRO A 1 114 ? -14.964 8.818 14.284 1.00 93.00 114 PRO A N 1
ATOM 912 C CA . PRO A 1 114 ? -16.356 9.023 14.689 1.00 93.00 114 PRO A CA 1
ATOM 913 C C . PRO A 1 114 ? -16.601 10.410 15.285 1.00 93.00 114 PRO A C 1
ATOM 915 O O . PRO A 1 114 ? -17.710 10.922 15.193 1.00 93.00 114 PRO A O 1
ATOM 918 N N . CYS A 1 115 ? -15.568 11.031 15.848 1.00 93.69 115 CYS A N 1
ATOM 919 C CA . CYS A 1 115 ? -15.643 12.359 16.441 1.00 93.69 115 CYS A CA 1
ATOM 920 C C . CYS A 1 115 ? -15.196 13.437 15.444 1.00 93.69 115 CYS A C 1
ATOM 922 O O . CYS A 1 115 ? -14.665 13.142 14.362 1.00 93.69 115 CYS A O 1
ATOM 924 N N . SER A 1 116 ? -15.411 14.700 15.804 1.00 94.00 116 SER A N 1
ATOM 925 C CA . SER A 1 116 ? -14.782 15.824 15.117 1.00 94.00 116 SER A CA 1
ATOM 926 C C . SER A 1 116 ? -13.259 15.752 15.260 1.00 94.00 116 SER A C 1
ATOM 928 O O . SER A 1 116 ? -12.721 15.219 16.231 1.00 94.00 116 SER A O 1
ATOM 930 N N . ASN A 1 117 ? -12.553 16.255 14.252 1.00 96.19 117 ASN A N 1
ATOM 931 C CA . ASN A 1 117 ? -11.099 16.370 14.272 1.00 96.19 117 ASN A CA 1
ATOM 932 C C . ASN A 1 117 ? -10.672 17.716 13.669 1.00 96.19 117 ASN A C 1
ATOM 934 O O . ASN A 1 117 ? -11.514 18.545 13.322 1.00 96.19 117 ASN A O 1
ATOM 938 N N . ALA A 1 118 ? -9.364 17.935 13.511 1.00 96.44 118 ALA A N 1
ATOM 939 C CA . ALA A 1 118 ? -8.807 19.188 12.985 1.00 96.44 118 ALA A CA 1
ATOM 940 C C . ALA A 1 118 ? -9.316 19.589 11.582 1.00 96.44 118 ALA A C 1
ATOM 942 O O . ALA A 1 118 ? -9.095 20.717 11.151 1.00 96.44 118 ALA A O 1
ATOM 943 N N . TYR A 1 119 ? -9.981 18.680 10.863 1.00 95.44 119 TYR A N 1
ATOM 944 C CA . TYR A 1 119 ? -10.478 18.883 9.504 1.00 95.44 119 TYR A CA 1
ATOM 945 C C . TYR A 1 119 ? -12.009 18.965 9.419 1.00 95.44 119 TYR A C 1
ATOM 947 O O . TYR A 1 119 ? -12.551 19.036 8.314 1.00 95.44 119 TYR A O 1
ATOM 955 N N . GLY A 1 120 ? -12.703 18.956 10.562 1.00 94.19 120 GLY A N 1
ATOM 956 C CA . GLY A 1 120 ? -14.142 19.187 10.671 1.00 94.19 120 GLY A CA 1
ATOM 957 C C . GLY A 1 120 ? -14.927 18.038 11.303 1.00 94.19 120 GLY A C 1
ATOM 958 O O . GLY A 1 120 ? -14.376 17.048 11.800 1.00 94.19 120 GLY A O 1
ATOM 959 N N . GLU A 1 121 ? -16.248 18.190 11.264 1.00 94.56 121 GLU A N 1
ATOM 960 C CA . GLU A 1 121 ? -17.207 17.235 11.819 1.00 94.56 121 GLU A CA 1
ATOM 961 C C . GLU A 1 121 ? -17.170 15.878 11.120 1.00 94.56 121 GLU A C 1
ATOM 963 O O . GLU A 1 121 ? -16.880 15.771 9.924 1.00 94.56 121 GLU A O 1
ATOM 968 N N . SER A 1 122 ? -17.478 14.821 11.875 1.00 93.69 122 SER A N 1
ATOM 969 C CA . SER A 1 122 ? -17.503 13.477 11.307 1.00 93.69 122 SER A CA 1
ATOM 970 C C . SER A 1 122 ? -18.605 13.344 10.258 1.00 93.69 122 SER A C 1
ATOM 972 O O . SER A 1 122 ? -19.763 13.644 10.546 1.00 93.69 122 SER A O 1
ATOM 974 N N . PRO A 1 123 ? -18.311 12.799 9.062 1.00 91.31 123 PRO A N 1
ATOM 975 C CA . PRO A 1 123 ? -19.350 12.435 8.104 1.00 91.31 123 PRO A CA 1
ATOM 976 C C . PRO A 1 123 ? -20.148 11.200 8.562 1.00 91.31 123 PRO A C 1
ATOM 978 O O . PRO A 1 123 ? -21.081 10.775 7.875 1.00 91.31 123 PRO A O 1
ATOM 981 N N . LYS A 1 124 ? -19.752 10.573 9.679 1.00 91.94 124 LYS A N 1
ATOM 982 C CA . LYS A 1 124 ? -20.392 9.399 10.269 1.00 91.94 124 LYS A CA 1
ATOM 983 C C . LYS A 1 124 ? -20.196 9.406 11.799 1.00 91.94 124 LYS A C 1
ATOM 985 O O . LYS A 1 124 ? -19.404 8.601 12.299 1.00 91.94 124 LYS A O 1
ATOM 990 N N . PRO A 1 125 ? -20.899 10.289 12.532 1.00 91.62 125 PRO A N 1
ATOM 991 C CA . PRO A 1 125 ? -20.813 10.323 13.985 1.00 91.62 125 PRO A CA 1
ATOM 992 C C . PRO A 1 125 ? -21.318 9.010 14.591 1.00 91.62 125 PRO A C 1
ATOM 994 O O . PRO A 1 125 ? -22.255 8.395 14.073 1.00 91.62 125 PRO A O 1
ATOM 997 N N . LEU A 1 126 ? -20.673 8.563 15.668 1.00 93.50 126 LEU A N 1
ATOM 998 C CA . LEU A 1 126 ? -21.049 7.370 16.430 1.00 93.50 126 LEU A CA 1
ATOM 999 C C . LEU A 1 126 ? -21.113 7.719 17.917 1.00 93.50 126 LEU A C 1
ATOM 1001 O O . LEU A 1 126 ? -20.332 8.544 18.378 1.00 93.50 126 LEU A O 1
ATOM 1005 N N . ALA A 1 127 ? -22.016 7.065 18.649 1.00 92.69 127 ALA A N 1
ATOM 1006 C CA . ALA A 1 127 ? -22.030 7.113 20.108 1.00 92.69 127 ALA A CA 1
ATOM 1007 C C . ALA A 1 127 ? -20.801 6.390 20.690 1.00 92.69 127 ALA A C 1
ATOM 1009 O O . ALA A 1 127 ? -20.293 5.448 20.070 1.00 92.69 127 ALA A O 1
ATOM 1010 N N . ASP A 1 128 ? -20.334 6.820 21.866 1.00 90.19 128 ASP A N 1
ATOM 1011 C CA . ASP A 1 128 ? -19.075 6.365 22.477 1.00 90.19 128 ASP A CA 1
ATOM 1012 C C . ASP A 1 128 ? -19.011 4.843 22.678 1.00 90.19 128 ASP A C 1
ATOM 1014 O O . ASP A 1 128 ? -18.003 4.200 22.369 1.00 90.19 128 ASP A O 1
ATOM 1018 N N . ASP A 1 129 ? -20.118 4.240 23.105 1.00 91.38 129 ASP A N 1
ATOM 1019 C CA . ASP A 1 129 ? -20.277 2.796 23.302 1.00 91.38 129 ASP A CA 1
ATOM 1020 C C . ASP A 1 129 ? -20.191 1.996 21.984 1.00 91.38 129 ASP A C 1
ATOM 1022 O O . ASP A 1 129 ? -19.793 0.826 21.959 1.00 91.38 129 ASP A O 1
ATOM 1026 N N . MET A 1 130 ? -20.493 2.637 20.853 1.00 93.75 130 MET A N 1
ATOM 1027 C CA . MET A 1 130 ? -20.429 2.039 19.519 1.00 93.75 130 MET A CA 1
ATOM 1028 C C . MET A 1 130 ? -19.061 2.190 18.838 1.00 93.75 130 MET A C 1
ATOM 1030 O O . MET A 1 130 ? -18.810 1.523 17.827 1.00 93.75 130 MET A O 1
ATOM 1034 N N . ILE A 1 131 ? -18.161 3.041 19.346 1.00 94.00 131 ILE A N 1
ATOM 1035 C CA . ILE A 1 131 ? -16.881 3.344 18.681 1.00 94.00 131 ILE A CA 1
ATOM 1036 C C . ILE A 1 131 ? -16.011 2.090 18.580 1.00 94.00 131 ILE A C 1
ATOM 1038 O O . ILE A 1 131 ? -15.603 1.698 17.481 1.00 94.00 131 ILE A O 1
ATOM 1042 N N . VAL A 1 132 ? -15.749 1.430 19.711 1.00 94.00 132 VAL A N 1
ATOM 1043 C CA . VAL A 1 132 ? -14.830 0.281 19.767 1.00 94.00 132 VAL A CA 1
ATOM 1044 C C . VAL A 1 132 ? -15.376 -0.889 18.943 1.00 94.00 132 VAL A C 1
ATOM 1046 O O . VAL A 1 132 ? -14.651 -1.495 18.148 1.00 94.00 132 VAL A O 1
ATOM 1049 N N . SER A 1 133 ? -16.676 -1.173 19.054 1.00 94.19 133 SER A N 1
ATOM 1050 C CA . SER A 1 133 ? -17.330 -2.248 18.299 1.00 94.19 133 SER A CA 1
ATOM 1051 C C . SER A 1 133 ? -17.329 -1.978 16.785 1.00 94.19 133 SER A C 1
ATOM 1053 O O . SER A 1 133 ? -17.034 -2.882 15.992 1.00 94.19 133 SER A O 1
ATOM 1055 N N . SER A 1 134 ? -17.558 -0.728 16.366 1.00 93.81 134 SER A N 1
ATOM 1056 C CA . SER A 1 134 ? -17.455 -0.300 14.965 1.00 93.81 134 SER A CA 1
ATOM 1057 C C . SER A 1 134 ? -16.029 -0.444 14.424 1.00 93.81 134 SER A C 1
ATOM 1059 O O . SER A 1 134 ? -15.832 -0.993 13.334 1.00 93.81 134 SER A O 1
ATOM 1061 N N . GLN A 1 135 ? -15.015 -0.039 15.198 1.00 93.94 135 GLN A N 1
ATOM 1062 C CA . GLN A 1 135 ? -13.608 -0.195 14.820 1.00 93.94 135 GLN A CA 1
ATOM 1063 C C . GLN A 1 135 ? -13.224 -1.669 14.648 1.00 93.94 135 GLN A C 1
ATOM 1065 O O . GLN A 1 135 ? -12.586 -2.024 13.655 1.00 93.94 135 GLN A O 1
ATOM 1070 N N . ILE A 1 136 ? -13.654 -2.552 15.555 1.00 94.62 136 ILE A N 1
ATOM 1071 C CA . ILE A 1 136 ? -13.431 -4.000 15.425 1.00 94.62 136 ILE A CA 1
ATOM 1072 C C . ILE A 1 136 ? -14.078 -4.525 14.137 1.00 94.62 136 ILE A C 1
ATOM 1074 O O . ILE A 1 136 ? -13.419 -5.216 13.355 1.00 94.62 136 ILE A O 1
ATOM 1078 N N . LYS A 1 137 ? -15.338 -4.161 13.866 1.00 95.19 137 LYS A N 1
ATOM 1079 C CA . LYS A 1 137 ? -16.057 -4.579 12.651 1.00 95.19 137 LYS A CA 1
ATOM 1080 C C . LYS A 1 137 ? -15.372 -4.077 11.375 1.00 95.19 137 LYS A C 1
ATOM 1082 O O . LYS A 1 137 ? -15.238 -4.834 10.411 1.00 95.19 137 LYS A O 1
ATOM 1087 N N . ASN A 1 138 ? -14.900 -2.829 11.361 1.00 95.44 138 ASN A N 1
ATOM 1088 C CA . ASN A 1 138 ? -14.141 -2.281 10.239 1.00 95.44 138 ASN A CA 1
ATOM 1089 C C . ASN A 1 138 ? -12.836 -3.055 10.018 1.00 95.44 138 ASN A C 1
ATOM 1091 O O . ASN A 1 138 ? -12.563 -3.478 8.899 1.00 95.44 138 ASN A O 1
ATOM 1095 N N . ARG A 1 139 ? -12.071 -3.334 11.074 1.00 94.31 139 ARG A N 1
ATOM 1096 C CA . ARG A 1 139 ? -10.811 -4.081 10.964 1.00 94.31 139 ARG A CA 1
ATOM 1097 C C . ARG A 1 139 ? -10.997 -5.521 10.494 1.00 94.31 139 ARG A C 1
ATOM 1099 O O . ARG A 1 139 ? -10.181 -6.011 9.711 1.00 94.31 139 ARG A O 1
ATOM 1106 N N . GLN A 1 140 ? -12.081 -6.183 10.896 1.00 93.06 140 GLN A N 1
ATOM 1107 C CA . GLN A 1 140 ? -12.446 -7.503 10.371 1.00 93.06 140 GLN A CA 1
ATOM 1108 C C . GLN A 1 140 ? -12.742 -7.461 8.866 1.00 93.06 140 GLN A C 1
ATOM 1110 O O . GLN A 1 140 ? -12.358 -8.372 8.133 1.00 93.06 140 GLN A O 1
ATOM 1115 N N . MET A 1 141 ? -13.411 -6.408 8.394 1.00 94.62 141 MET A N 1
ATOM 1116 C CA . MET A 1 141 ? -13.661 -6.194 6.969 1.00 94.62 141 MET A CA 1
ATOM 1117 C C . MET A 1 141 ? -12.367 -5.893 6.205 1.00 94.62 141 MET A C 1
ATOM 1119 O O . MET A 1 141 ? -12.148 -6.518 5.173 1.00 94.62 141 MET A O 1
ATOM 1123 N N . ILE A 1 142 ? -11.489 -5.024 6.728 1.00 93.06 142 ILE A N 1
ATOM 1124 C CA . ILE A 1 142 ? -10.174 -4.729 6.129 1.00 93.06 142 ILE A CA 1
ATOM 1125 C C . ILE A 1 142 ? -9.424 -6.027 5.859 1.00 93.06 142 ILE A C 1
ATOM 1127 O O . ILE A 1 142 ? -8.970 -6.252 4.746 1.00 93.06 142 ILE A O 1
ATOM 1131 N N . TRP A 1 143 ? -9.356 -6.918 6.847 1.00 88.00 143 TRP A N 1
ATOM 1132 C CA . TRP A 1 143 ? -8.689 -8.207 6.685 1.00 88.00 143 TRP A CA 1
ATOM 1133 C C . TRP A 1 143 ? -9.264 -9.035 5.521 1.00 88.00 143 TRP A C 1
ATOM 1135 O O . TRP A 1 143 ? -8.498 -9.576 4.726 1.00 88.00 143 TRP A O 1
ATOM 1145 N N . LYS A 1 144 ? -10.596 -9.090 5.369 1.00 90.62 144 LYS A N 1
ATOM 1146 C CA . LYS A 1 144 ? -11.242 -9.789 4.241 1.00 90.62 144 LYS A CA 1
ATOM 1147 C C . LYS A 1 144 ? -10.893 -9.145 2.901 1.00 90.62 144 LYS A C 1
ATOM 1149 O O . LYS A 1 144 ? -10.591 -9.856 1.950 1.00 90.62 144 LYS A O 1
ATOM 1154 N N . VAL A 1 145 ? -10.920 -7.814 2.831 1.00 91.56 145 VAL A N 1
ATOM 1155 C CA . VAL A 1 145 ? -10.581 -7.073 1.609 1.00 91.56 145 VAL A CA 1
ATOM 1156 C C . VAL A 1 145 ? -9.125 -7.317 1.223 1.00 91.56 145 VAL A C 1
ATOM 1158 O O . VAL A 1 145 ? -8.856 -7.636 0.072 1.00 91.56 145 VAL A O 1
ATOM 1161 N N . LEU A 1 146 ? -8.197 -7.243 2.179 1.00 89.06 146 LEU A N 1
ATOM 1162 C CA . LEU A 1 146 ? -6.780 -7.504 1.928 1.00 89.06 146 LEU A CA 1
ATOM 1163 C C . LEU A 1 146 ? -6.539 -8.938 1.443 1.00 89.06 146 LEU A C 1
ATOM 1165 O O . LEU A 1 146 ? -5.773 -9.131 0.506 1.00 89.06 146 LEU A O 1
ATOM 1169 N N . ALA A 1 147 ? -7.248 -9.923 2.002 1.00 86.88 147 ALA A N 1
ATOM 1170 C CA . ALA A 1 147 ? -7.203 -11.300 1.513 1.00 86.88 147 ALA A CA 1
ATOM 1171 C C . ALA A 1 147 ? -7.663 -11.420 0.053 1.00 86.88 147 ALA A C 1
ATOM 1173 O O . ALA A 1 147 ? -6.980 -12.045 -0.755 1.00 86.88 147 ALA A O 1
ATOM 1174 N N . ILE A 1 148 ? -8.785 -10.784 -0.300 1.00 89.69 148 ILE A N 1
ATOM 1175 C CA . ILE A 1 148 ? -9.308 -10.780 -1.674 1.00 89.69 148 ILE A CA 1
ATOM 1176 C C . ILE A 1 148 ? -8.327 -10.096 -2.628 1.00 89.69 148 ILE A C 1
ATOM 1178 O O . ILE A 1 148 ? -8.053 -10.635 -3.697 1.00 89.69 148 ILE A O 1
ATOM 1182 N N . VAL A 1 149 ? -7.777 -8.939 -2.246 1.00 86.44 149 VAL A N 1
ATOM 1183 C CA . VAL A 1 149 ? -6.793 -8.200 -3.052 1.00 86.44 149 VAL A CA 1
ATOM 1184 C C . VAL A 1 149 ? -5.561 -9.059 -3.304 1.00 86.44 149 VAL A C 1
ATOM 1186 O O . VAL A 1 149 ? -5.131 -9.180 -4.446 1.00 86.44 149 VAL A O 1
ATOM 1189 N N . THR A 1 150 ? -5.028 -9.711 -2.271 1.00 82.62 150 THR A N 1
ATOM 1190 C CA . THR A 1 150 ? -3.884 -10.612 -2.412 1.00 82.62 150 THR A CA 1
ATOM 1191 C C . THR A 1 150 ? -4.178 -11.769 -3.363 1.00 82.62 150 THR A C 1
ATOM 1193 O O . THR A 1 150 ? -3.412 -11.982 -4.297 1.00 82.62 150 THR A O 1
ATOM 1196 N N . VAL A 1 151 ? -5.291 -12.485 -3.171 1.00 84.25 151 VAL A N 1
ATOM 1197 C CA . VAL A 1 151 ? -5.668 -13.611 -4.043 1.00 84.25 151 VAL A CA 1
ATOM 1198 C C . VAL A 1 151 ? -5.859 -13.144 -5.487 1.00 84.25 151 VAL A C 1
ATOM 1200 O O . VAL A 1 151 ? -5.361 -13.780 -6.411 1.00 84.25 151 VAL A O 1
ATOM 1203 N N . SER A 1 152 ? -6.527 -12.005 -5.682 1.00 84.38 152 SER A N 1
ATOM 1204 C CA . SER A 1 152 ? -6.771 -11.435 -7.011 1.00 84.38 152 SER A CA 1
ATOM 1205 C C . SER A 1 152 ? -5.466 -11.055 -7.707 1.00 84.38 152 SER A C 1
ATOM 1207 O O . SER A 1 152 ? -5.298 -11.364 -8.883 1.00 84.38 152 SER A O 1
ATOM 1209 N N . LEU A 1 153 ? -4.522 -10.443 -6.983 1.00 81.31 153 LEU A N 1
ATOM 1210 C CA . LEU A 1 153 ? -3.198 -10.112 -7.509 1.00 81.31 153 LEU A CA 1
ATOM 1211 C C . LEU A 1 153 ? -2.421 -11.368 -7.902 1.00 81.31 153 LEU A C 1
ATOM 1213 O O . LEU A 1 153 ? -1.876 -11.409 -8.996 1.00 81.31 153 LEU A O 1
ATOM 1217 N N . THR A 1 154 ? -2.420 -12.413 -7.071 1.00 79.62 154 THR A N 1
ATOM 1218 C CA . THR A 1 154 ? -1.760 -13.685 -7.407 1.00 79.62 154 THR A CA 1
ATOM 1219 C C . THR A 1 154 ? -2.342 -14.317 -8.668 1.00 79.62 154 THR A C 1
ATOM 1221 O O . THR A 1 154 ? -1.587 -14.755 -9.538 1.00 79.62 154 THR A O 1
ATOM 1224 N N . ILE A 1 155 ? -3.674 -14.364 -8.785 1.00 83.44 155 ILE A N 1
ATOM 1225 C CA . ILE A 1 155 ? -4.351 -14.912 -9.966 1.00 83.44 155 ILE A CA 1
ATOM 1226 C C . ILE A 1 155 ? -3.997 -14.080 -11.198 1.00 83.44 155 ILE A C 1
ATOM 1228 O O . ILE A 1 155 ? -3.601 -14.640 -12.217 1.00 83.44 155 ILE A O 1
ATOM 1232 N N . PHE A 1 156 ? -4.093 -12.754 -11.099 1.00 81.44 156 PHE A N 1
ATOM 1233 C CA . PHE A 1 156 ? -3.796 -11.856 -12.209 1.00 81.44 156 PHE A CA 1
ATOM 1234 C C . PHE A 1 156 ? -2.339 -11.974 -12.667 1.00 81.44 156 PHE A C 1
ATOM 1236 O O . PHE A 1 156 ? -2.101 -12.133 -13.860 1.00 81.44 156 PHE A O 1
ATOM 1243 N N . SER A 1 157 ? -1.378 -11.978 -11.738 1.00 75.94 157 SER A N 1
ATOM 1244 C CA . SER A 1 157 ? 0.038 -12.208 -12.047 1.00 75.94 157 SER A CA 1
ATOM 1245 C C . SER A 1 157 ? 0.250 -13.563 -12.720 1.00 75.94 157 SER A C 1
ATOM 1247 O O . SER A 1 157 ? 0.921 -13.631 -13.739 1.00 75.94 157 SER A O 1
ATOM 1249 N N . SER A 1 158 ? -0.397 -14.624 -12.231 1.00 76.12 158 SER A N 1
ATOM 1250 C CA . SER A 1 158 ? -0.281 -15.961 -12.832 1.00 76.12 158 SER A CA 1
ATOM 1251 C C . SER A 1 158 ? -0.839 -16.016 -14.257 1.00 76.12 158 SER A C 1
ATOM 1253 O O . SER A 1 158 ? -0.244 -16.641 -15.131 1.00 76.12 158 SER A O 1
ATOM 1255 N N . ILE A 1 159 ? -1.976 -15.358 -14.508 1.00 81.19 159 ILE A N 1
ATOM 1256 C CA . ILE A 1 159 ? -2.572 -15.253 -15.847 1.00 81.19 159 ILE A CA 1
ATOM 1257 C C . ILE A 1 159 ? -1.658 -14.440 -16.764 1.00 81.19 159 ILE A C 1
ATOM 1259 O O . ILE A 1 159 ? -1.401 -14.848 -17.895 1.00 81.19 159 ILE A O 1
ATOM 1263 N N . TYR A 1 160 ? -1.149 -13.309 -16.279 1.00 76.81 160 TYR A N 1
ATOM 1264 C CA . TYR A 1 160 ? -0.231 -12.467 -17.031 1.00 76.81 160 TYR A CA 1
ATOM 1265 C C . TYR A 1 160 ? 1.041 -13.231 -17.412 1.00 76.81 160 TYR A C 1
ATOM 1267 O O . TYR A 1 160 ? 1.415 -13.230 -18.583 1.00 76.81 160 TYR A O 1
ATOM 1275 N N . ASP A 1 161 ? 1.663 -13.939 -16.469 1.00 72.25 161 ASP A N 1
ATOM 1276 C CA . ASP A 1 161 ? 2.850 -14.762 -16.719 1.00 72.25 161 ASP A CA 1
ATOM 1277 C C . ASP A 1 161 ? 2.549 -15.915 -17.681 1.00 72.25 161 ASP A C 1
ATOM 1279 O O . ASP A 1 161 ? 3.367 -16.250 -18.534 1.00 72.25 161 ASP A O 1
ATOM 1283 N N . PHE A 1 162 ? 1.360 -16.516 -17.603 1.00 74.75 162 PHE A N 1
ATOM 1284 C CA . PHE A 1 162 ? 0.944 -17.557 -18.541 1.00 74.75 162 PHE A CA 1
ATOM 1285 C C . PHE A 1 162 ? 0.793 -17.030 -19.978 1.00 74.75 162 PHE A C 1
ATOM 1287 O O . PHE A 1 162 ? 1.203 -17.705 -20.925 1.00 74.75 162 PHE A O 1
ATOM 1294 N N . ILE A 1 163 ? 0.223 -15.830 -20.141 1.00 77.00 163 ILE A N 1
ATOM 1295 C CA . ILE A 1 163 ? -0.001 -15.193 -21.448 1.00 77.00 163 ILE A CA 1
ATOM 1296 C C . ILE A 1 163 ? 1.313 -14.648 -22.022 1.00 77.00 163 ILE A C 1
ATOM 1298 O O . ILE A 1 163 ? 1.609 -14.855 -23.196 1.00 77.00 163 ILE A O 1
ATOM 1302 N N . THR A 1 164 ? 2.100 -13.945 -21.206 1.00 70.12 164 THR A N 1
ATOM 1303 C CA . THR A 1 164 ? 3.279 -13.185 -21.656 1.00 70.12 164 THR A CA 1
ATOM 1304 C C . THR A 1 164 ? 4.589 -13.954 -21.540 1.00 70.12 164 THR A C 1
ATOM 1306 O O . THR A 1 164 ? 5.499 -13.721 -22.332 1.00 70.12 164 THR A O 1
ATOM 1309 N N . GLY A 1 165 ? 4.677 -14.933 -20.634 1.00 60.41 165 GLY A N 1
ATOM 1310 C CA . GLY A 1 165 ? 5.829 -15.826 -20.463 1.00 60.41 165 GLY A CA 1
ATOM 1311 C C . GLY A 1 165 ? 6.037 -16.811 -21.618 1.00 60.41 165 GLY A C 1
ATOM 1312 O O . GLY A 1 165 ? 6.918 -17.666 -21.549 1.00 60.41 165 GLY A O 1
ATOM 1313 N N . ARG A 1 166 ? 5.251 -16.689 -22.696 1.00 58.75 166 ARG A N 1
ATOM 1314 C CA . ARG A 1 166 ? 5.440 -17.381 -23.976 1.00 58.75 166 ARG A CA 1
ATOM 1315 C C . ARG A 1 166 ? 5.759 -16.391 -25.105 1.00 58.75 166 ARG A C 1
ATOM 1317 O O . ARG A 1 166 ? 4.980 -16.288 -26.055 1.00 58.75 166 ARG A O 1
ATOM 1324 N N . PRO A 1 167 ? 6.883 -15.656 -25.070 1.00 47.25 167 PRO A N 1
ATOM 1325 C CA . PRO A 1 167 ? 7.295 -14.911 -26.246 1.00 47.25 167 PRO A CA 1
ATOM 1326 C C . PRO A 1 167 ? 7.698 -15.922 -27.332 1.00 47.25 167 PRO A C 1
ATOM 1328 O O . PRO A 1 167 ? 8.732 -16.578 -27.221 1.00 47.25 167 PRO A O 1
ATOM 1331 N N . MET A 1 168 ? 6.829 -16.094 -28.335 1.00 40.78 168 MET A N 1
ATOM 1332 C CA . MET A 1 168 ? 7.089 -16.684 -29.660 1.00 40.78 168 MET A CA 1
ATOM 1333 C C . MET A 1 168 ? 8.215 -17.743 -29.705 1.00 40.78 168 MET A C 1
ATOM 1335 O O . MET A 1 168 ? 9.286 -17.501 -30.254 1.00 40.78 168 MET A O 1
ATOM 1339 N N . GLY A 1 169 ? 7.985 -18.925 -29.121 1.00 51.84 169 GLY A N 1
ATOM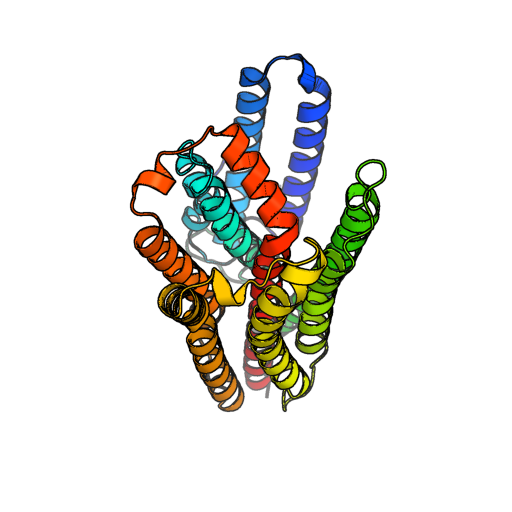 1340 C CA . GLY A 1 169 ? 8.875 -20.085 -29.285 1.00 51.84 169 GLY A CA 1
ATOM 1341 C C . GLY A 1 169 ? 9.987 -20.273 -28.244 1.00 51.84 169 GLY A C 1
ATOM 1342 O O . GLY A 1 169 ? 10.748 -21.231 -28.365 1.00 51.84 169 GLY A O 1
ATOM 1343 N N . ARG A 1 170 ? 10.092 -19.437 -27.199 1.00 52.56 170 ARG A N 1
ATOM 1344 C CA . ARG A 1 170 ? 10.980 -19.729 -26.052 1.00 52.56 170 ARG A CA 1
ATOM 1345 C C . ARG A 1 170 ? 10.317 -20.674 -25.044 1.00 52.56 170 ARG A C 1
ATOM 1347 O O . ARG A 1 170 ? 9.117 -20.578 -24.790 1.00 52.56 170 ARG A O 1
ATOM 1354 N N . ALA A 1 171 ? 11.110 -21.577 -24.462 1.00 57.88 171 ALA A N 1
ATOM 1355 C CA . ALA A 1 171 ? 10.660 -22.469 -23.397 1.00 57.88 171 ALA A CA 1
ATOM 1356 C C . ALA A 1 171 ? 10.223 -21.665 -22.162 1.00 57.88 171 ALA A C 1
ATOM 1358 O O . ALA A 1 171 ? 10.865 -20.683 -21.792 1.00 57.88 171 ALA A O 1
ATOM 1359 N N . TYR A 1 172 ? 9.128 -22.098 -21.536 1.00 59.94 172 TYR A N 1
ATOM 1360 C CA . TYR A 1 172 ? 8.588 -21.480 -20.330 1.00 59.94 172 TYR A CA 1
ATOM 1361 C C . TYR A 1 172 ? 9.612 -21.544 -19.195 1.00 59.94 172 TYR A C 1
ATOM 1363 O O . TYR A 1 172 ? 9.985 -22.629 -18.741 1.00 59.94 172 TYR A O 1
ATOM 1371 N N . GLU A 1 173 ? 10.049 -20.387 -18.704 1.00 63.75 173 GLU A N 1
ATOM 1372 C CA . GLU A 1 173 ? 10.899 -20.319 -17.521 1.00 63.75 173 GLU A CA 1
ATOM 1373 C C . GLU A 1 173 ? 10.023 -20.502 -16.281 1.00 63.75 173 GLU A C 1
ATOM 1375 O O . GLU A 1 173 ? 9.612 -19.530 -15.652 1.00 63.75 173 GLU A O 1
ATOM 1380 N N . PHE A 1 174 ? 9.737 -21.758 -15.922 1.00 63.75 174 PHE A N 1
ATOM 1381 C CA . PHE A 1 174 ? 8.938 -22.146 -14.745 1.00 63.75 174 PHE A CA 1
ATOM 1382 C C . PHE A 1 174 ? 9.321 -21.384 -13.460 1.00 63.75 174 PHE A C 1
ATOM 1384 O O . PHE A 1 174 ? 8.483 -21.114 -12.605 1.00 63.75 174 PHE A O 1
ATOM 1391 N N . GLN A 1 175 ? 10.583 -20.965 -13.362 1.00 62.09 175 GLN A N 1
ATOM 1392 C CA . GLN A 1 175 ? 11.139 -20.148 -12.284 1.00 62.09 175 GLN A CA 1
ATOM 1393 C C . GLN A 1 175 ? 10.428 -18.796 -12.106 1.00 62.09 175 GLN A C 1
ATOM 1395 O O . GLN A 1 175 ? 10.205 -18.375 -10.973 1.00 62.09 175 GLN A O 1
ATOM 1400 N N . THR A 1 176 ? 10.036 -18.137 -13.201 1.00 62.16 176 THR A N 1
ATOM 1401 C CA . THR A 1 176 ? 9.329 -16.844 -13.154 1.00 62.16 176 THR A CA 1
ATOM 1402 C C . THR A 1 176 ? 7.957 -16.975 -12.503 1.00 62.16 176 THR A C 1
ATOM 1404 O O . THR A 1 176 ? 7.581 -16.125 -11.706 1.00 62.16 176 THR A O 1
ATOM 1407 N N . ALA A 1 177 ? 7.274 -18.098 -12.732 1.00 64.75 177 ALA A N 1
ATOM 1408 C CA . ALA A 1 177 ? 5.991 -18.397 -12.112 1.00 64.75 177 ALA A CA 1
ATOM 1409 C C . ALA A 1 177 ? 6.122 -18.847 -10.655 1.00 64.75 177 ALA A C 1
ATOM 1411 O O . ALA A 1 177 ? 5.258 -18.549 -9.843 1.00 64.75 177 ALA A O 1
ATOM 1412 N N . LEU A 1 178 ? 7.204 -19.521 -10.261 1.00 67.06 178 LEU A N 1
ATOM 1413 C CA . LEU A 1 178 ? 7.376 -19.936 -8.863 1.00 67.06 178 LEU A CA 1
ATOM 1414 C C . LEU A 1 178 ? 7.436 -18.753 -7.887 1.00 67.06 178 LEU A C 1
ATOM 1416 O O . LEU A 1 178 ? 7.037 -18.899 -6.730 1.00 67.06 178 LEU A O 1
ATOM 1420 N N . TYR A 1 179 ? 7.898 -17.582 -8.333 1.00 67.75 179 TYR A N 1
ATOM 1421 C CA . TYR A 1 179 ? 8.070 -16.423 -7.461 1.00 67.75 179 TYR A CA 1
ATOM 1422 C C . TYR A 1 179 ? 6.730 -15.815 -6.991 1.00 67.75 179 TYR A C 1
ATOM 1424 O O . TYR A 1 179 ? 6.510 -15.774 -5.776 1.00 67.75 179 TYR A O 1
ATOM 1432 N N . PRO A 1 180 ? 5.771 -15.450 -7.871 1.00 69.19 180 PRO A N 1
ATOM 1433 C CA . PRO A 1 180 ? 4.426 -15.036 -7.458 1.00 69.19 180 PRO A CA 1
ATOM 1434 C C . PRO A 1 180 ? 3.725 -16.046 -6.544 1.00 69.19 180 PRO A C 1
ATOM 1436 O O . PRO A 1 180 ? 3.024 -15.652 -5.611 1.00 69.19 180 PRO A O 1
ATOM 1439 N N . TRP A 1 181 ? 3.930 -17.344 -6.781 1.00 74.00 181 TRP A N 1
ATOM 1440 C CA . TRP A 1 181 ? 3.308 -18.412 -5.998 1.00 74.00 181 TRP A CA 1
ATOM 1441 C C . TRP A 1 181 ? 3.943 -18.577 -4.618 1.00 74.00 181 TRP A C 1
ATOM 1443 O O . TRP A 1 181 ? 3.216 -18.686 -3.631 1.00 74.00 181 TRP A O 1
ATOM 1453 N N . GLY A 1 182 ? 5.274 -18.522 -4.513 1.00 76.25 182 GLY A N 1
ATOM 1454 C CA . GLY A 1 182 ? 5.968 -18.515 -3.222 1.00 76.25 182 GLY A CA 1
ATOM 1455 C C . GLY A 1 182 ? 5.493 -17.354 -2.347 1.00 76.25 182 GLY A C 1
ATOM 1456 O O . GLY A 1 182 ? 5.142 -17.540 -1.181 1.00 76.25 182 GLY A O 1
ATOM 1457 N N . VAL A 1 183 ? 5.362 -16.172 -2.950 1.00 74.12 183 VAL A N 1
ATOM 1458 C CA . VAL A 1 183 ? 4.823 -14.969 -2.306 1.00 74.12 183 VAL A CA 1
ATOM 1459 C C . VAL A 1 183 ? 3.353 -15.136 -1.912 1.00 74.12 183 VAL A C 1
ATOM 1461 O O . VAL A 1 183 ? 2.967 -14.792 -0.797 1.00 74.12 183 VAL A O 1
ATOM 1464 N N . ALA A 1 184 ? 2.520 -15.715 -2.773 1.00 78.44 184 ALA A N 1
ATOM 1465 C CA . ALA A 1 184 ? 1.121 -15.980 -2.454 1.00 78.44 184 ALA A CA 1
ATOM 1466 C C . ALA A 1 184 ? 0.955 -16.936 -1.265 1.00 78.44 184 ALA A C 1
ATOM 1468 O O . ALA A 1 184 ? 0.129 -16.686 -0.385 1.00 78.44 184 ALA A O 1
ATOM 1469 N N . ILE A 1 185 ? 1.766 -17.998 -1.208 1.00 82.75 185 ILE A N 1
ATOM 1470 C CA . ILE A 1 185 ? 1.771 -18.969 -0.106 1.00 82.75 185 ILE A CA 1
ATOM 1471 C C . ILE A 1 185 ? 2.109 -18.263 1.207 1.00 82.75 185 ILE A C 1
ATOM 1473 O O . ILE A 1 185 ? 1.386 -18.417 2.191 1.00 82.75 185 ILE A O 1
ATOM 1477 N N . LEU A 1 186 ? 3.159 -17.439 1.215 1.00 81.44 186 LEU A N 1
ATOM 1478 C CA . LEU A 1 186 ? 3.563 -16.645 2.377 1.00 81.44 186 LEU A CA 1
ATOM 1479 C C . LEU A 1 186 ? 2.420 -15.786 2.916 1.00 81.44 186 LEU A C 1
ATOM 1481 O O . LEU A 1 186 ? 2.106 -15.808 4.107 1.00 81.44 186 LEU A O 1
ATOM 1485 N N . LEU A 1 187 ? 1.759 -15.055 2.027 1.00 79.06 187 LEU A N 1
ATOM 1486 C CA . LEU A 1 187 ? 0.651 -14.191 2.409 1.00 79.06 187 LEU A CA 1
ATOM 1487 C C . LEU A 1 187 ? -0.542 -14.995 2.885 1.00 79.06 187 LEU A C 1
ATOM 1489 O O . LEU A 1 187 ? -1.159 -14.606 3.869 1.00 79.06 187 LEU A O 1
ATOM 1493 N N . GLY A 1 188 ? -0.849 -16.112 2.227 1.00 83.00 188 GLY A N 1
ATOM 1494 C CA . GLY A 1 188 ? -1.885 -17.037 2.664 1.00 83.00 188 GLY A CA 1
ATOM 1495 C C . GLY A 1 188 ? -1.637 -17.477 4.103 1.00 83.00 188 GLY A C 1
ATOM 1496 O O . GLY A 1 188 ? -2.517 -17.330 4.951 1.00 83.00 188 GLY A O 1
ATOM 1497 N N . LEU A 1 189 ? -0.415 -17.910 4.416 1.00 88.12 189 LEU A N 1
ATOM 1498 C CA . LEU A 1 189 ? -0.026 -18.295 5.771 1.00 88.12 189 LEU A CA 1
ATOM 1499 C C . LEU A 1 189 ? -0.229 -17.151 6.771 1.00 88.12 189 LEU A C 1
ATOM 1501 O O . LEU A 1 189 ? -0.851 -17.364 7.807 1.00 88.12 189 LEU A O 1
ATOM 1505 N N . ILE A 1 190 ? 0.217 -15.929 6.458 1.00 85.88 190 ILE A N 1
ATOM 1506 C CA . ILE A 1 190 ? 0.044 -14.769 7.348 1.00 85.88 190 ILE A CA 1
ATOM 1507 C C . ILE A 1 190 ? -1.434 -14.417 7.508 1.00 85.88 190 ILE A C 1
ATOM 1509 O O . ILE A 1 190 ? -1.901 -14.227 8.630 1.00 85.88 190 ILE A O 1
ATOM 1513 N N . ILE A 1 191 ? -2.182 -14.320 6.413 1.00 83.44 191 ILE A N 1
ATOM 1514 C CA . ILE A 1 191 ? -3.579 -13.881 6.385 1.00 83.44 191 ILE A CA 1
ATOM 1515 C C . ILE A 1 191 ? -4.456 -14.876 7.142 1.00 83.44 191 ILE A C 1
ATOM 1517 O O . ILE A 1 191 ? -5.242 -14.452 7.993 1.00 83.44 191 ILE A O 1
ATOM 1521 N N . PHE A 1 192 ? -4.295 -16.177 6.899 1.00 83.69 192 PHE A N 1
ATOM 1522 C CA . PHE A 1 192 ? -5.134 -17.221 7.490 1.00 83.69 192 PHE A CA 1
ATOM 1523 C C . PHE A 1 192 ? -4.741 -17.616 8.918 1.00 83.69 192 PHE A C 1
ATOM 1525 O O . PHE A 1 192 ? -5.503 -18.322 9.584 1.00 83.69 192 PHE A O 1
ATOM 1532 N N . ASP A 1 193 ? -3.631 -17.104 9.452 1.00 87.94 193 ASP A N 1
ATOM 1533 C CA . ASP A 1 193 ? -3.203 -17.380 10.822 1.00 87.94 193 ASP A CA 1
ATOM 1534 C C . ASP A 1 193 ? -4.020 -16.648 11.895 1.00 87.94 193 ASP A C 1
ATOM 1536 O O . ASP A 1 193 ? -3.593 -15.675 12.522 1.00 87.94 193 ASP A O 1
ATOM 1540 N N . LYS A 1 194 ? -5.225 -17.135 12.163 1.00 82.38 194 LYS A N 1
ATOM 1541 C CA . LYS A 1 194 ? -6.101 -16.551 13.188 1.00 82.38 194 LYS A CA 1
ATOM 1542 C C . LYS A 1 194 ? -5.676 -16.905 14.617 1.00 82.38 194 LYS A C 1
ATOM 1544 O O . LYS A 1 194 ? -6.275 -16.415 15.574 1.00 82.38 194 LYS A O 1
ATOM 1549 N N . THR A 1 195 ? -4.655 -17.744 14.788 1.00 84.62 195 THR A N 1
ATOM 1550 C CA . THR A 1 195 ? -4.287 -18.281 16.098 1.00 84.62 195 THR A CA 1
ATOM 1551 C C . THR A 1 195 ? -3.636 -17.220 16.988 1.00 84.62 195 THR A C 1
ATOM 1553 O O . THR 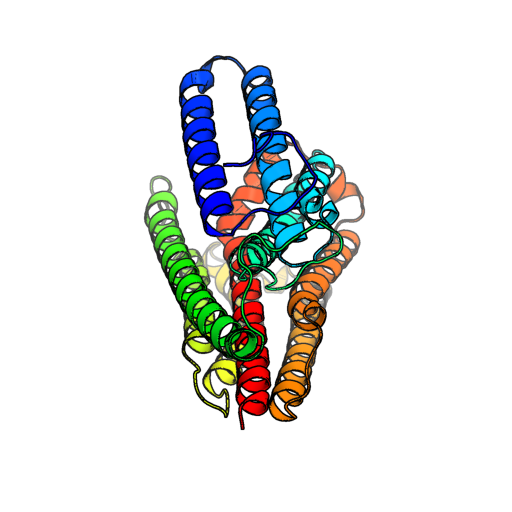A 1 195 ? -2.934 -16.318 16.521 1.00 84.62 195 THR A O 1
ATOM 1556 N N . LYS A 1 196 ? -3.822 -17.331 18.313 1.00 79.56 196 LYS A N 1
ATOM 1557 C CA . LYS A 1 196 ? -3.094 -16.487 19.281 1.00 79.56 196 LYS A CA 1
ATOM 1558 C C . LYS A 1 196 ? -1.577 -16.663 19.159 1.00 79.56 196 LYS A C 1
ATOM 1560 O O . LYS A 1 196 ? -0.855 -15.677 19.251 1.00 79.56 196 LYS A O 1
ATOM 1565 N N . LYS A 1 197 ? -1.138 -17.902 18.899 1.00 83.50 197 LYS A N 1
ATOM 1566 C CA . LYS A 1 197 ? 0.269 -18.321 18.810 1.00 83.50 197 LYS A CA 1
ATOM 1567 C C . LYS A 1 197 ? 0.979 -17.861 17.530 1.00 83.50 197 LYS A C 1
ATOM 1569 O O . LYS A 1 197 ? 2.199 -17.819 17.522 1.00 83.50 197 LYS A O 1
ATOM 1574 N N . GLN A 1 198 ? 0.227 -17.519 16.485 1.00 85.50 198 GLN A N 1
ATOM 1575 C CA . GLN A 1 198 ? 0.737 -17.029 15.205 1.00 85.50 198 GLN A CA 1
ATOM 1576 C C . GLN A 1 198 ? 1.766 -17.957 14.519 1.00 85.50 198 GLN A C 1
ATOM 1578 O O . GLN A 1 198 ? 2.733 -17.496 13.914 1.00 85.50 198 GLN A O 1
ATOM 1583 N N . ILE A 1 199 ? 1.570 -19.277 14.621 1.00 88.06 199 ILE A N 1
ATOM 1584 C CA . ILE A 1 199 ? 2.534 -20.281 14.135 1.00 88.06 199 ILE A CA 1
ATOM 1585 C C . ILE A 1 199 ? 2.745 -20.182 12.618 1.00 88.06 199 ILE A C 1
ATOM 1587 O O . ILE A 1 199 ? 3.883 -20.223 12.160 1.00 88.06 199 ILE A O 1
ATOM 1591 N N . LEU A 1 200 ? 1.677 -20.015 11.834 1.00 89.25 200 LEU A N 1
ATOM 1592 C CA . LEU A 1 200 ? 1.787 -19.926 10.372 1.00 89.25 200 LEU A CA 1
ATOM 1593 C C . LEU A 1 200 ? 2.461 -18.618 9.940 1.00 89.25 200 LEU A C 1
ATOM 1595 O O . LEU A 1 200 ? 3.212 -18.604 8.972 1.00 89.25 200 LEU A O 1
ATOM 1599 N N . THR A 1 201 ? 2.255 -17.538 10.696 1.00 87.19 201 THR A N 1
ATOM 1600 C CA . THR A 1 201 ? 2.976 -16.272 10.530 1.00 87.19 201 THR A CA 1
ATOM 1601 C C . THR A 1 201 ? 4.470 -16.511 10.747 1.00 87.19 201 THR A C 1
ATOM 1603 O O . THR A 1 201 ? 5.267 -16.095 9.916 1.00 87.19 201 THR A O 1
ATOM 1606 N N . TYR A 1 202 ? 4.857 -17.245 11.800 1.00 85.50 202 TYR A N 1
ATOM 1607 C CA . TYR A 1 202 ? 6.259 -17.607 12.035 1.00 85.50 202 TYR A CA 1
ATOM 1608 C C . TYR A 1 202 ? 6.862 -18.438 10.901 1.00 85.50 202 TYR A C 1
ATOM 1610 O O . TYR A 1 202 ? 7.936 -18.103 10.400 1.00 85.50 202 TYR A O 1
ATOM 1618 N N . ILE A 1 203 ? 6.149 -19.480 10.464 1.00 88.50 203 ILE A N 1
ATOM 1619 C CA . ILE A 1 203 ? 6.558 -20.325 9.335 1.00 88.50 203 ILE A CA 1
ATOM 1620 C C . ILE A 1 203 ? 6.724 -19.482 8.073 1.00 88.50 203 ILE A C 1
ATOM 1622 O O . ILE A 1 203 ? 7.709 -19.650 7.367 1.00 88.50 203 ILE A O 1
ATOM 1626 N N . SER A 1 204 ? 5.812 -18.544 7.811 1.00 85.62 204 SER A N 1
ATOM 1627 C CA . SER A 1 204 ? 5.906 -17.651 6.661 1.00 85.62 204 SER A CA 1
ATOM 1628 C C . SER A 1 204 ? 7.174 -16.798 6.698 1.00 85.62 204 SER A C 1
ATOM 1630 O O . SER A 1 204 ? 7.884 -16.744 5.704 1.00 85.62 204 SER A O 1
ATOM 1632 N N . ILE A 1 205 ? 7.532 -16.183 7.826 1.00 79.94 205 ILE A N 1
ATOM 1633 C CA . ILE A 1 205 ? 8.768 -15.378 7.893 1.00 79.94 205 ILE A CA 1
ATOM 1634 C C . ILE A 1 205 ? 9.998 -16.254 7.645 1.00 79.94 205 ILE A C 1
ATOM 1636 O O . ILE A 1 205 ? 10.899 -15.857 6.911 1.00 79.94 205 ILE A O 1
ATOM 1640 N N . ILE A 1 206 ? 10.039 -17.437 8.270 1.00 83.75 206 ILE A N 1
ATOM 1641 C CA . ILE A 1 206 ? 11.152 -18.375 8.115 1.00 83.75 206 ILE A CA 1
ATOM 1642 C C . ILE A 1 206 ? 11.241 -18.814 6.657 1.00 83.75 206 ILE A C 1
ATOM 1644 O O . ILE A 1 206 ? 12.326 -18.790 6.094 1.00 83.75 206 ILE A O 1
ATOM 1648 N N . TYR A 1 207 ? 10.113 -19.147 6.032 1.00 82.44 207 TYR A N 1
ATOM 1649 C CA . TYR A 1 207 ? 10.045 -19.512 4.622 1.00 82.44 207 TYR A CA 1
ATOM 1650 C C . TYR A 1 207 ? 10.476 -18.354 3.713 1.00 82.44 207 TYR A C 1
ATOM 1652 O O . TYR A 1 207 ? 11.240 -18.584 2.791 1.00 82.44 207 TYR A O 1
ATOM 1660 N N . GLN A 1 208 ? 10.090 -17.105 3.999 1.00 76.94 208 GLN A N 1
ATOM 1661 C CA . GLN A 1 208 ? 10.546 -15.931 3.244 1.00 76.94 208 GLN A CA 1
ATOM 1662 C C . GLN A 1 208 ? 12.067 -15.784 3.313 1.00 76.94 208 GLN A C 1
ATOM 1664 O O . GLN A 1 208 ? 12.725 -15.570 2.297 1.00 76.94 208 GLN A O 1
ATOM 1669 N N . PHE A 1 209 ? 12.631 -15.900 4.514 1.00 74.81 209 PHE A N 1
ATOM 1670 C CA . PHE A 1 209 ? 14.073 -15.827 4.719 1.00 74.81 209 PHE A CA 1
ATOM 1671 C C . PHE A 1 209 ? 14.795 -16.996 4.029 1.00 74.81 209 PHE A C 1
ATOM 1673 O O . PHE A 1 209 ? 15.796 -16.809 3.340 1.00 74.81 209 PHE A O 1
ATOM 1680 N N . ALA A 1 210 ? 14.226 -18.194 4.148 1.00 75.12 210 ALA A N 1
ATOM 1681 C CA . ALA A 1 210 ? 14.696 -19.408 3.503 1.00 75.12 210 ALA A CA 1
ATOM 1682 C C . ALA A 1 210 ? 14.390 -19.465 2.003 1.00 75.12 210 ALA A C 1
ATOM 1684 O O . ALA A 1 210 ? 14.834 -20.406 1.367 1.00 75.12 210 ALA A O 1
ATOM 1685 N N . LEU A 1 211 ? 13.653 -18.520 1.418 1.00 70.69 211 LEU A N 1
ATOM 1686 C CA . LEU A 1 211 ? 13.535 -18.380 -0.031 1.00 70.69 211 LEU A CA 1
ATOM 1687 C C . LEU A 1 211 ? 14.687 -17.538 -0.570 1.00 70.69 211 LEU A C 1
ATOM 1689 O O . LEU A 1 211 ? 15.284 -17.918 -1.568 1.00 70.69 211 LEU A O 1
ATOM 1693 N N . GLU A 1 212 ? 15.054 -16.446 0.102 1.00 68.94 212 GLU A N 1
ATOM 1694 C CA . GLU A 1 212 ? 16.109 -15.530 -0.362 1.00 68.94 212 GLU A CA 1
ATOM 1695 C C . GLU A 1 212 ? 17.495 -16.202 -0.439 1.00 68.94 212 GLU A C 1
ATOM 1697 O O . GLU A 1 212 ? 18.240 -15.958 -1.388 1.00 68.94 212 GLU A O 1
ATOM 1702 N N . ILE A 1 213 ? 17.839 -17.083 0.512 1.00 66.88 213 ILE A N 1
ATOM 1703 C CA . ILE A 1 213 ? 19.157 -17.749 0.548 1.00 66.88 213 ILE A CA 1
ATOM 1704 C C . ILE A 1 213 ? 19.298 -18.815 -0.560 1.00 66.88 213 ILE A C 1
ATOM 1706 O O . ILE A 1 213 ? 20.231 -18.722 -1.364 1.00 66.88 213 ILE A O 1
ATOM 1710 N N . PRO A 1 214 ? 18.397 -19.811 -0.680 1.00 60.34 214 PRO A N 1
ATOM 1711 C CA . PRO A 1 214 ? 18.470 -20.826 -1.715 1.00 60.34 214 PRO A CA 1
ATOM 1712 C C . PRO A 1 214 ? 18.147 -20.279 -3.091 1.00 60.34 214 PRO A C 1
ATOM 1714 O O . PRO A 1 214 ? 18.761 -20.773 -4.013 1.00 60.34 214 PRO A O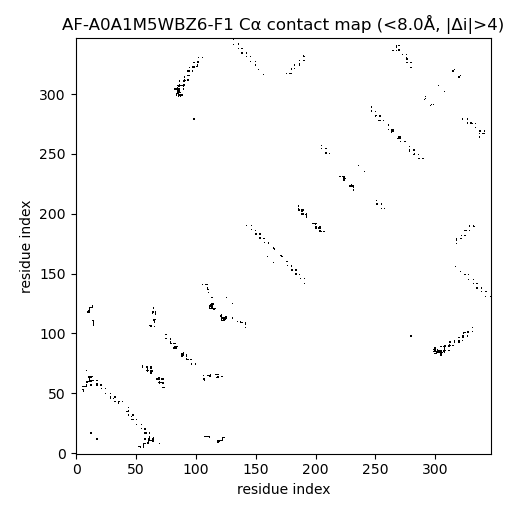 1
ATOM 1717 N N . LEU A 1 215 ? 17.286 -19.264 -3.278 1.00 60.00 215 LEU A N 1
ATOM 1718 C CA . LEU A 1 215 ? 17.129 -18.647 -4.606 1.00 60.00 215 LEU A CA 1
ATOM 1719 C C . LEU A 1 215 ? 18.461 -18.113 -5.119 1.00 60.00 215 LEU A C 1
ATOM 1721 O O . LEU A 1 215 ? 18.739 -18.267 -6.298 1.00 60.00 215 LEU A O 1
ATOM 1725 N N . HIS A 1 216 ? 19.313 -17.543 -4.267 1.00 61.38 216 HIS A N 1
ATOM 1726 C CA . HIS A 1 216 ? 20.631 -17.087 -4.701 1.00 61.38 216 HIS A CA 1
ATOM 1727 C C . HIS A 1 216 ? 21.599 -18.220 -5.002 1.00 61.38 216 HIS A C 1
ATOM 1729 O O . HIS A 1 216 ? 22.233 -18.205 -6.054 1.00 61.38 216 HIS A O 1
ATOM 1735 N N . ILE A 1 217 ? 21.677 -19.221 -4.128 1.00 63.16 217 ILE A N 1
ATOM 1736 C CA . ILE A 1 217 ? 22.507 -20.403 -4.383 1.00 63.16 217 ILE A CA 1
ATOM 1737 C C . ILE A 1 217 ? 22.013 -21.126 -5.645 1.00 63.16 217 ILE A C 1
ATOM 1739 O O . ILE A 1 217 ? 22.811 -21.518 -6.484 1.00 63.16 217 ILE A O 1
ATOM 1743 N N . PHE A 1 218 ? 20.700 -21.231 -5.825 1.00 62.31 218 PHE A N 1
ATOM 1744 C CA . PHE A 1 218 ? 20.031 -21.842 -6.967 1.00 62.31 218 PHE A CA 1
ATOM 1745 C C . PHE A 1 218 ? 20.226 -21.029 -8.247 1.00 62.31 218 PHE A C 1
ATOM 1747 O O . PHE A 1 218 ? 20.546 -21.620 -9.268 1.00 62.31 218 PHE A O 1
ATOM 1754 N N . PHE A 1 219 ? 20.113 -19.695 -8.216 1.00 61.84 219 PHE A N 1
ATOM 1755 C CA . PHE A 1 219 ? 20.452 -18.843 -9.361 1.00 61.84 219 PHE A CA 1
ATOM 1756 C C . PHE A 1 219 ? 21.910 -19.057 -9.761 1.00 61.84 219 PHE A C 1
ATOM 1758 O O . PHE A 1 219 ? 22.178 -19.314 -10.926 1.00 61.84 219 PHE A O 1
ATOM 1765 N N . LEU A 1 220 ? 22.845 -19.046 -8.810 1.00 61.44 220 LEU A N 1
ATOM 1766 C CA . LEU A 1 220 ? 24.256 -19.316 -9.092 1.00 61.44 220 LEU A CA 1
ATOM 1767 C C . LEU A 1 220 ? 24.479 -20.739 -9.637 1.00 61.44 220 LEU A C 1
ATOM 1769 O O . LEU A 1 220 ? 25.313 -20.938 -10.514 1.00 61.44 220 LEU A O 1
ATOM 1773 N N . TRP A 1 221 ? 23.717 -21.726 -9.168 1.00 61.22 221 TRP A N 1
ATOM 1774 C CA . TRP A 1 221 ? 23.901 -23.129 -9.541 1.00 61.22 221 TRP A CA 1
ATOM 1775 C C . TRP A 1 221 ? 23.213 -23.526 -10.860 1.00 61.22 221 TRP A C 1
ATOM 1777 O O . TRP A 1 221 ? 23.746 -24.357 -11.591 1.00 61.22 221 TRP A O 1
ATOM 1787 N N . PHE A 1 222 ? 22.071 -22.920 -11.205 1.00 56.84 222 PHE A N 1
ATOM 1788 C CA . PHE A 1 222 ? 21.278 -23.258 -12.398 1.00 56.84 222 PHE A CA 1
ATOM 1789 C C . PHE A 1 222 ? 21.487 -22.323 -13.593 1.00 56.84 222 PHE A C 1
ATOM 1791 O O . PHE A 1 222 ? 21.209 -22.731 -14.719 1.00 56.84 222 PHE A O 1
ATOM 1798 N N . TYR A 1 223 ? 22.013 -21.107 -13.404 1.00 54.59 223 TYR A N 1
ATOM 1799 C CA . TYR A 1 223 ? 22.389 -20.240 -14.532 1.00 54.59 223 TYR A CA 1
ATOM 1800 C C . TYR A 1 223 ? 23.374 -20.903 -15.530 1.00 54.59 223 TYR A C 1
ATOM 1802 O O . TYR A 1 223 ? 23.192 -20.718 -16.735 1.00 54.59 223 TYR A O 1
ATOM 1810 N N . PRO A 1 224 ? 24.341 -21.744 -15.091 1.00 49.81 224 PRO A N 1
ATOM 1811 C CA . PRO A 1 224 ? 25.183 -22.561 -15.974 1.00 49.81 224 PRO A CA 1
ATOM 1812 C C . PRO A 1 224 ? 24.423 -23.508 -16.908 1.00 49.81 224 PRO A C 1
ATOM 1814 O O . PRO A 1 224 ? 24.904 -23.811 -17.990 1.00 49.81 224 PRO A O 1
ATOM 1817 N N . TRP A 1 225 ? 23.240 -23.987 -16.517 1.00 48.56 225 TRP A N 1
ATOM 1818 C CA . TRP A 1 225 ? 22.502 -25.007 -17.274 1.00 48.56 225 TRP A CA 1
ATOM 1819 C C . TRP A 1 225 ? 21.842 -24.456 -18.547 1.00 48.56 225 TRP A C 1
ATOM 1821 O O . TRP A 1 225 ? 21.431 -25.219 -19.412 1.00 48.56 225 TRP A O 1
ATOM 1831 N N . LYS A 1 226 ? 21.732 -23.127 -18.668 1.00 49.97 226 LYS A N 1
ATOM 1832 C CA . LYS A 1 226 ? 21.202 -22.445 -19.860 1.00 49.97 226 LYS A CA 1
ATOM 1833 C C . LYS A 1 226 ? 22.296 -22.084 -20.876 1.00 49.97 226 LYS A C 1
ATOM 1835 O O . LYS A 1 226 ? 21.984 -21.736 -22.010 1.00 49.97 226 LYS A O 1
ATOM 1840 N N . TYR A 1 227 ? 23.561 -22.160 -20.465 1.00 55.22 227 TYR A N 1
ATOM 1841 C CA . TYR A 1 227 ? 24.734 -21.884 -21.287 1.00 55.22 227 TYR A CA 1
ATOM 1842 C C . TYR A 1 227 ? 25.681 -23.074 -21.155 1.00 55.22 227 TYR A C 1
ATOM 1844 O O . TYR A 1 227 ? 26.553 -23.070 -20.286 1.00 55.22 227 TYR A O 1
ATOM 1852 N N . ASP A 1 228 ? 25.472 -24.106 -21.976 1.00 52.97 228 ASP A N 1
ATOM 1853 C CA . ASP A 1 228 ? 26.264 -25.339 -21.961 1.00 52.97 228 ASP A CA 1
ATOM 1854 C C . ASP A 1 228 ? 27.768 -25.029 -21.801 1.00 52.97 228 ASP A C 1
ATOM 1856 O O . ASP A 1 228 ? 28.375 -24.362 -22.639 1.00 52.97 228 ASP A O 1
ATOM 1860 N N . ASN A 1 229 ? 28.356 -25.508 -20.695 1.00 59.03 229 ASN A N 1
ATOM 1861 C CA . ASN A 1 229 ? 29.753 -25.332 -20.250 1.00 59.03 229 ASN A CA 1
ATOM 1862 C C . ASN A 1 229 ? 30.159 -24.021 -19.540 1.00 59.03 229 ASN A C 1
ATOM 1864 O O . ASN A 1 229 ? 31.343 -23.864 -19.223 1.00 59.03 229 ASN A O 1
ATOM 1868 N N . TYR A 1 230 ? 29.245 -23.109 -19.193 1.00 60.16 230 TYR A N 1
ATOM 1869 C CA . TYR A 1 230 ? 29.622 -21.905 -18.436 1.00 60.16 230 TYR A CA 1
ATOM 1870 C C . TYR A 1 230 ? 29.764 -22.189 -16.931 1.00 60.16 230 TYR A C 1
ATOM 1872 O O . TYR A 1 230 ? 28.814 -22.079 -16.156 1.00 60.16 230 TYR A O 1
ATOM 1880 N N . ASN A 1 231 ? 30.968 -22.555 -16.480 1.00 66.62 231 ASN A N 1
ATOM 1881 C CA . ASN A 1 231 ? 31.254 -22.703 -15.051 1.00 66.62 231 ASN A CA 1
ATOM 1882 C C . ASN A 1 231 ? 31.295 -21.319 -14.382 1.00 66.62 231 ASN A C 1
ATOM 1884 O O . ASN A 1 231 ? 32.338 -20.666 -14.349 1.00 66.62 231 ASN A O 1
ATOM 1888 N N . ILE A 1 232 ? 30.159 -20.878 -13.837 1.00 64.06 232 ILE A N 1
ATOM 1889 C CA . ILE A 1 232 ? 30.021 -19.554 -13.220 1.00 64.06 232 ILE A CA 1
ATOM 1890 C C . ILE A 1 232 ? 31.037 -19.330 -12.092 1.00 64.06 232 ILE A C 1
ATOM 1892 O O . ILE A 1 232 ? 31.510 -18.214 -11.911 1.00 64.06 232 ILE A O 1
ATOM 1896 N N . PHE A 1 233 ? 31.440 -20.392 -11.384 1.00 68.81 233 PHE A N 1
ATOM 1897 C CA . PHE A 1 233 ? 32.415 -20.313 -10.296 1.00 68.81 233 PHE A CA 1
ATOM 1898 C C . PHE A 1 233 ? 33.839 -20.021 -10.785 1.00 68.81 233 PHE A C 1
ATOM 1900 O O . PHE A 1 233 ? 34.671 -19.600 -9.990 1.00 68.81 233 PHE A O 1
ATOM 1907 N N . LYS A 1 234 ? 34.132 -20.203 -12.082 1.00 74.00 234 LYS A N 1
ATOM 1908 C CA . LYS A 1 234 ? 35.392 -19.734 -12.684 1.00 74.00 234 LYS A CA 1
ATOM 1909 C C . LYS A 1 234 ? 35.382 -18.237 -13.001 1.00 74.00 234 LYS A C 1
ATOM 1911 O O . LYS A 1 234 ? 36.452 -17.661 -13.164 1.00 74.00 234 LYS A O 1
ATOM 1916 N N . HIS A 1 235 ? 34.203 -17.628 -13.120 1.00 69.62 235 HIS A N 1
ATOM 1917 C CA . HIS A 1 235 ? 34.035 -16.252 -13.598 1.00 69.62 235 HIS A CA 1
ATOM 1918 C C . HIS A 1 235 ? 33.489 -15.290 -12.538 1.00 69.62 235 HIS A C 1
ATOM 1920 O O . HIS A 1 235 ? 33.612 -14.082 -12.703 1.00 69.62 235 HIS A O 1
ATOM 1926 N N . ILE A 1 236 ? 32.907 -15.804 -11.454 1.00 75.88 236 ILE A N 1
ATOM 1927 C CA . ILE A 1 236 ? 32.528 -15.020 -10.280 1.00 75.88 236 ILE A CA 1
ATOM 1928 C C . ILE A 1 236 ? 33.720 -14.995 -9.334 1.00 75.88 236 ILE A C 1
ATOM 1930 O O . ILE A 1 236 ? 34.139 -16.035 -8.823 1.00 75.88 236 ILE A O 1
ATOM 1934 N N . SER A 1 237 ? 34.263 -13.804 -9.088 1.00 82.50 237 SER A N 1
ATOM 1935 C CA . SER A 1 237 ? 35.290 -13.652 -8.066 1.00 82.50 237 SER A CA 1
ATOM 1936 C C . SER A 1 237 ? 34.690 -13.902 -6.676 1.00 82.50 237 SER A C 1
ATOM 1938 O O . SER A 1 237 ? 33.506 -13.658 -6.427 1.00 82.50 237 SER A O 1
ATOM 1940 N N . ILE A 1 238 ? 35.513 -14.354 -5.724 1.00 80.25 238 ILE A N 1
ATOM 1941 C CA . ILE A 1 238 ? 35.100 -14.455 -4.311 1.00 80.25 238 ILE A CA 1
ATOM 1942 C C . ILE A 1 238 ? 34.575 -13.099 -3.815 1.00 80.25 238 ILE A C 1
ATOM 1944 O O . ILE A 1 238 ? 33.626 -13.049 -3.037 1.00 80.25 238 ILE A O 1
ATOM 1948 N N . GLN A 1 239 ? 35.153 -12.001 -4.306 1.00 78.69 239 GLN A N 1
ATOM 1949 C CA . GLN A 1 239 ? 34.703 -10.650 -4.003 1.00 78.69 239 GLN A CA 1
ATOM 1950 C C . GLN A 1 239 ? 33.267 -10.401 -4.487 1.00 78.69 239 GLN A C 1
ATOM 1952 O O . GLN A 1 239 ? 32.451 -9.950 -3.691 1.00 78.69 239 GLN A O 1
ATOM 1957 N N . ASP A 1 240 ? 32.923 -10.750 -5.729 1.00 74.06 240 ASP A N 1
ATOM 1958 C CA . ASP A 1 240 ? 31.559 -10.597 -6.264 1.00 74.06 240 ASP A CA 1
ATOM 1959 C C . ASP A 1 240 ? 30.542 -11.434 -5.483 1.00 74.06 240 ASP A C 1
ATOM 1961 O O . ASP A 1 240 ? 29.432 -10.980 -5.193 1.00 74.06 240 ASP A O 1
ATOM 1965 N N . PHE A 1 241 ? 30.936 -12.647 -5.090 1.00 76.50 241 PHE A N 1
ATOM 1966 C CA . PHE A 1 241 ? 30.117 -13.515 -4.251 1.00 76.50 241 PHE A CA 1
ATOM 1967 C C . PHE A 1 241 ? 29.862 -12.900 -2.867 1.00 76.50 241 PHE A C 1
ATOM 1969 O O . PHE A 1 241 ? 28.713 -12.815 -2.427 1.00 76.50 241 PHE A O 1
ATOM 1976 N N . LEU A 1 242 ? 30.910 -12.412 -2.195 1.00 77.50 242 LEU A N 1
ATOM 1977 C CA . LEU A 1 242 ? 30.795 -11.750 -0.892 1.00 77.50 242 LEU A CA 1
ATOM 1978 C C . LEU A 1 242 ? 29.977 -10.457 -0.981 1.00 77.50 242 LEU A C 1
ATOM 1980 O O . LEU A 1 242 ? 29.111 -10.225 -0.139 1.00 77.50 242 LEU A O 1
ATOM 1984 N N . ILE A 1 243 ? 30.189 -9.651 -2.023 1.00 74.88 243 ILE A N 1
ATOM 1985 C CA . ILE A 1 243 ? 29.403 -8.446 -2.305 1.00 74.88 243 ILE A CA 1
ATOM 1986 C C . ILE A 1 243 ? 27.928 -8.817 -2.489 1.00 74.88 243 ILE A C 1
ATOM 1988 O O . ILE A 1 243 ? 27.066 -8.199 -1.869 1.00 74.88 243 ILE A O 1
ATOM 1992 N N . SER A 1 244 ? 27.612 -9.874 -3.242 1.00 68.12 244 SER A N 1
ATOM 1993 C CA . SER A 1 244 ? 26.231 -10.348 -3.403 1.00 68.12 244 SER A CA 1
ATOM 1994 C C . SER A 1 244 ? 25.594 -10.794 -2.080 1.00 68.12 244 SER A C 1
ATOM 1996 O O . SER A 1 244 ? 24.411 -10.528 -1.855 1.00 68.12 244 SER A O 1
ATOM 1998 N N . ILE A 1 245 ? 26.351 -11.443 -1.187 1.00 72.44 245 ILE A N 1
ATOM 1999 C CA . ILE A 1 245 ? 25.875 -11.811 0.157 1.00 72.44 245 ILE A CA 1
ATOM 2000 C C . ILE A 1 245 ? 25.575 -10.555 0.984 1.00 72.44 245 ILE A C 1
ATOM 2002 O O . ILE A 1 245 ? 24.499 -10.445 1.578 1.00 72.44 245 ILE A O 1
ATOM 2006 N N . VAL A 1 246 ? 26.490 -9.581 0.996 1.00 78.06 246 VAL A N 1
ATOM 2007 C CA . VAL A 1 246 ? 26.320 -8.311 1.721 1.00 78.06 246 VAL A CA 1
ATOM 2008 C C . VAL A 1 246 ? 25.126 -7.520 1.175 1.00 78.06 246 VAL A C 1
ATOM 2010 O O . VAL A 1 246 ? 24.327 -6.990 1.950 1.00 78.06 246 VAL A O 1
ATOM 2013 N N . GLY A 1 247 ? 24.921 -7.514 -0.143 1.00 69.25 247 GLY A N 1
ATOM 2014 C CA . GLY A 1 247 ? 23.766 -6.881 -0.785 1.00 69.25 247 GLY A CA 1
ATOM 2015 C C . GLY A 1 247 ? 22.417 -7.412 -0.295 1.00 69.25 247 GLY A C 1
ATOM 2016 O O . GLY A 1 247 ? 21.426 -6.685 -0.307 1.00 69.25 247 GLY A O 1
ATOM 2017 N N . ARG A 1 248 ? 22.374 -8.641 0.233 1.00 70.94 248 ARG A N 1
ATOM 2018 C CA . ARG A 1 248 ? 21.166 -9.274 0.788 1.00 70.94 248 ARG A CA 1
ATOM 2019 C C . ARG A 1 248 ? 21.076 -9.241 2.311 1.00 70.94 248 ARG A C 1
ATOM 2021 O O . ARG A 1 248 ? 20.078 -9.713 2.860 1.00 70.94 248 ARG A O 1
ATOM 2028 N N . PHE A 1 249 ? 22.047 -8.649 3.008 1.00 77.38 249 PHE A N 1
ATOM 2029 C CA . PHE A 1 249 ? 22.079 -8.614 4.476 1.00 77.38 249 PHE A CA 1
ATOM 2030 C C . PHE A 1 249 ? 20.871 -7.888 5.094 1.00 77.38 249 PHE A C 1
ATOM 2032 O O . PHE A 1 249 ? 20.479 -8.177 6.226 1.00 77.38 249 PHE A O 1
ATOM 2039 N N . TYR A 1 250 ? 20.191 -7.024 4.327 1.00 76.69 250 TYR A N 1
ATOM 2040 C CA . TYR A 1 250 ? 18.922 -6.418 4.740 1.00 76.69 250 TYR A CA 1
ATOM 2041 C C . TYR A 1 250 ? 17.865 -7.457 5.146 1.00 76.69 250 TYR A C 1
ATOM 2043 O O . TYR A 1 250 ? 17.038 -7.172 6.007 1.00 76.69 250 TYR A O 1
ATOM 2051 N N . THR A 1 251 ? 17.884 -8.666 4.575 1.00 75.00 251 THR A N 1
ATOM 2052 C CA . THR A 1 251 ? 16.937 -9.740 4.921 1.00 75.00 251 THR A CA 1
ATOM 2053 C C . THR A 1 251 ? 17.105 -10.205 6.369 1.00 75.00 251 THR A C 1
ATOM 2055 O O . THR A 1 251 ? 16.108 -10.457 7.044 1.00 75.00 251 THR A O 1
ATOM 2058 N N . VAL A 1 252 ? 18.340 -10.229 6.885 1.00 77.75 252 VAL A N 1
ATOM 2059 C CA . VAL A 1 252 ? 18.648 -10.538 8.291 1.00 77.75 252 VAL A CA 1
ATOM 2060 C C . VAL A 1 252 ? 18.125 -9.431 9.203 1.00 77.75 252 VAL A C 1
ATOM 2062 O O . VAL A 1 252 ? 17.476 -9.712 10.210 1.00 77.75 252 VAL A O 1
ATOM 2065 N N . ILE A 1 253 ? 18.338 -8.167 8.826 1.00 81.62 253 ILE A N 1
ATOM 2066 C CA . ILE A 1 253 ? 17.828 -7.011 9.579 1.00 81.62 253 ILE A CA 1
ATOM 2067 C C . ILE A 1 253 ? 16.295 -7.056 9.643 1.00 81.62 253 ILE A C 1
ATOM 2069 O O . ILE A 1 253 ? 15.712 -6.908 10.718 1.00 81.62 253 ILE A O 1
ATOM 2073 N N . ILE A 1 254 ? 15.638 -7.321 8.510 1.00 80.88 254 ILE A N 1
ATOM 2074 C CA . ILE A 1 254 ? 14.182 -7.492 8.423 1.00 80.88 254 ILE A CA 1
ATOM 2075 C C . ILE A 1 254 ? 13.712 -8.648 9.303 1.00 80.88 254 ILE A C 1
ATOM 2077 O O . ILE A 1 254 ? 12.724 -8.497 10.018 1.00 80.88 254 ILE A O 1
ATOM 2081 N N . PHE A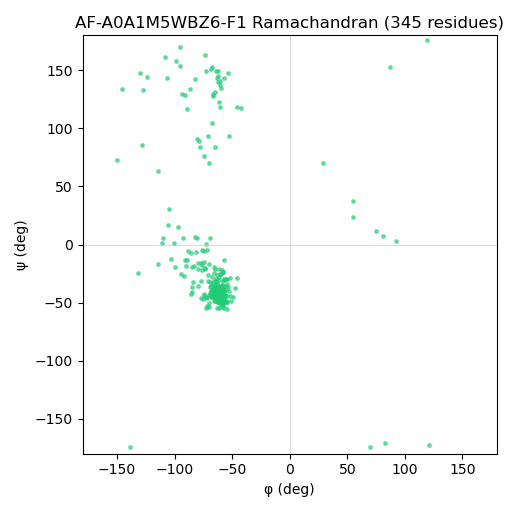 1 255 ? 14.417 -9.778 9.285 1.00 80.44 255 PHE A N 1
ATOM 2082 C CA . PHE A 1 255 ? 14.088 -10.938 10.105 1.00 80.44 255 PHE A CA 1
ATOM 2083 C C . PHE A 1 255 ? 14.147 -10.612 11.604 1.00 80.44 255 PHE A C 1
ATOM 2085 O O . PHE A 1 255 ? 13.183 -10.863 12.329 1.00 80.44 255 PHE A O 1
ATOM 2092 N N . ILE A 1 256 ? 15.229 -9.978 12.065 1.00 84.56 256 ILE A N 1
ATOM 2093 C CA . ILE A 1 256 ? 15.392 -9.551 13.465 1.00 84.56 256 ILE A CA 1
ATOM 2094 C C . ILE A 1 256 ? 14.291 -8.563 13.863 1.00 84.56 256 ILE A C 1
ATOM 2096 O O . ILE A 1 256 ? 13.664 -8.714 14.915 1.00 84.56 256 ILE A O 1
ATOM 2100 N N . LEU A 1 257 ? 14.015 -7.573 13.009 1.00 86.25 257 LEU A N 1
ATOM 2101 C CA . LEU A 1 257 ? 12.943 -6.606 13.225 1.00 86.25 257 LEU A CA 1
ATOM 2102 C C . LEU A 1 257 ? 11.582 -7.301 13.338 1.00 86.25 257 LEU A C 1
ATOM 2104 O O . LEU A 1 257 ? 10.772 -6.957 14.198 1.00 86.25 257 LEU A O 1
ATOM 2108 N N . PHE A 1 258 ? 11.337 -8.320 12.519 1.00 82.62 258 PHE A N 1
ATOM 2109 C CA . PHE A 1 258 ? 10.107 -9.091 12.581 1.00 82.62 258 PHE A CA 1
ATOM 2110 C C . PHE A 1 258 ? 9.998 -9.877 13.892 1.00 82.62 258 PHE A C 1
ATOM 2112 O O . PHE A 1 258 ? 8.954 -9.839 14.545 1.00 82.62 258 PHE A O 1
ATOM 2119 N N . LEU A 1 259 ? 11.070 -10.545 14.332 1.00 84.00 259 LEU A N 1
ATOM 2120 C CA . LEU A 1 259 ? 11.094 -11.226 15.630 1.00 84.00 259 LEU A CA 1
ATOM 2121 C C . LEU A 1 259 ? 10.789 -10.257 16.780 1.00 84.00 259 LEU A C 1
ATOM 2123 O O . LEU A 1 259 ? 10.025 -10.597 17.687 1.00 84.00 259 LEU A O 1
ATOM 2127 N N . TYR A 1 260 ? 11.321 -9.035 16.714 1.00 88.75 260 TYR A N 1
ATOM 2128 C CA . TYR A 1 260 ? 11.007 -7.973 17.667 1.00 88.75 260 TYR A CA 1
ATOM 2129 C C . TYR A 1 260 ? 9.519 -7.586 17.638 1.00 88.75 260 TYR A C 1
ATOM 2131 O O . TYR A 1 260 ? 8.878 -7.554 18.692 1.00 88.75 260 TYR A O 1
ATOM 2139 N N . ILE A 1 261 ? 8.948 -7.351 16.450 1.00 86.44 261 ILE A N 1
ATOM 2140 C CA . ILE A 1 261 ? 7.522 -7.030 16.277 1.00 86.44 261 ILE A CA 1
ATOM 2141 C C . ILE A 1 261 ? 6.651 -8.139 16.870 1.00 86.44 261 ILE A C 1
ATOM 2143 O O . ILE A 1 261 ? 5.750 -7.872 17.663 1.00 86.44 261 ILE A O 1
ATOM 2147 N N . MET A 1 262 ? 6.955 -9.396 16.556 1.00 83.19 262 MET A N 1
ATOM 2148 C CA . MET A 1 262 ? 6.194 -10.543 17.050 1.00 83.19 262 MET A CA 1
ATOM 2149 C C . MET A 1 262 ? 6.300 -10.708 18.564 1.00 83.19 262 MET A C 1
ATOM 2151 O O . MET A 1 262 ? 5.297 -10.979 19.227 1.00 83.19 262 MET A O 1
ATOM 2155 N N . LYS A 1 263 ? 7.489 -10.485 19.139 1.00 87.44 263 LYS A N 1
ATOM 2156 C CA . LYS A 1 263 ? 7.673 -10.457 20.595 1.00 87.44 263 LYS A CA 1
ATOM 2157 C C . LYS A 1 263 ? 6.771 -9.401 21.237 1.00 87.44 263 LYS A C 1
ATOM 2159 O O . LYS A 1 263 ? 6.097 -9.696 22.219 1.00 87.44 263 LYS A O 1
ATOM 2164 N N . LYS A 1 264 ? 6.704 -8.197 20.665 1.00 87.06 264 LYS A N 1
ATOM 2165 C CA . LYS A 1 264 ? 5.868 -7.100 21.178 1.00 87.06 264 LYS A CA 1
ATOM 2166 C C . LYS A 1 264 ? 4.373 -7.370 21.050 1.00 87.06 264 LYS A C 1
ATOM 2168 O O . LYS A 1 264 ? 3.636 -7.090 21.990 1.00 87.06 264 LYS A O 1
ATOM 2173 N N . ILE A 1 265 ? 3.946 -7.993 19.952 1.00 82.94 265 ILE A N 1
ATOM 2174 C CA . ILE A 1 265 ? 2.563 -8.458 19.777 1.00 82.94 265 ILE A CA 1
ATOM 2175 C C . ILE A 1 265 ? 2.197 -9.490 20.850 1.00 82.94 265 ILE A C 1
ATOM 2177 O O . ILE A 1 265 ? 1.088 -9.451 21.381 1.00 82.94 265 ILE A O 1
ATOM 2181 N N . LYS A 1 266 ? 3.118 -10.401 21.195 1.00 83.50 266 LYS A N 1
ATOM 2182 C CA . LYS A 1 266 ? 2.923 -11.385 22.271 1.00 83.50 266 LYS A CA 1
ATOM 2183 C C . LYS A 1 266 ? 2.861 -10.737 23.658 1.00 83.50 266 LYS A C 1
ATOM 2185 O O . LYS A 1 266 ? 2.124 -11.221 24.505 1.00 83.50 266 LYS A O 1
ATOM 2190 N N . GLU A 1 267 ? 3.606 -9.653 23.875 1.00 86.25 267 GLU A N 1
ATOM 2191 C CA . GLU A 1 267 ? 3.537 -8.818 25.087 1.00 86.25 267 GLU A CA 1
ATOM 2192 C C . GLU A 1 267 ? 2.262 -7.948 25.152 1.00 86.25 267 GLU A C 1
ATOM 2194 O O . GLU A 1 267 ? 2.122 -7.176 26.095 1.00 86.25 267 GLU A O 1
ATOM 2199 N N . GLU A 1 268 ? 1.366 -8.028 24.158 1.00 83.06 268 GLU A N 1
ATOM 2200 C CA . GLU A 1 268 ? 0.155 -7.197 24.026 1.00 83.06 268 GLU A CA 1
ATOM 2201 C C . GLU A 1 268 ? 0.430 -5.682 24.048 1.00 83.06 268 GLU A C 1
ATOM 2203 O O . GLU A 1 268 ? -0.450 -4.872 24.334 1.00 83.06 268 GLU A O 1
ATOM 2208 N N . LYS A 1 269 ? 1.656 -5.276 23.696 1.00 83.56 269 LYS A N 1
ATOM 2209 C CA . LYS A 1 269 ? 2.044 -3.865 23.624 1.00 83.56 269 LYS A CA 1
ATOM 2210 C C . LYS A 1 269 ? 1.697 -3.291 22.264 1.00 83.56 269 LYS A C 1
ATOM 2212 O O . LYS A 1 269 ? 2.017 -3.879 21.229 1.00 83.56 269 LYS A O 1
ATOM 2217 N N . GLU A 1 270 ? 1.086 -2.111 22.267 1.00 84.12 270 GLU A N 1
ATOM 2218 C CA . GLU A 1 270 ? 0.833 -1.386 21.032 1.00 84.12 270 GLU A CA 1
ATOM 2219 C C . GLU A 1 270 ? 2.157 -0.938 20.397 1.00 84.12 270 GLU A C 1
ATOM 2221 O O . GLU A 1 270 ? 3.019 -0.341 21.044 1.00 84.12 270 GLU A O 1
ATOM 2226 N N . LEU A 1 271 ? 2.310 -1.243 19.110 1.00 86.50 271 LEU A N 1
ATOM 2227 C CA . LEU A 1 271 ? 3.403 -0.756 18.283 1.00 86.50 271 LEU A CA 1
ATOM 2228 C C . LEU A 1 271 ? 2.905 0.314 17.319 1.00 86.50 271 LEU A C 1
ATOM 2230 O O . LEU A 1 271 ? 1.823 0.198 16.739 1.00 86.50 271 LEU A O 1
ATOM 2234 N N . SER A 1 272 ? 3.753 1.318 17.092 1.00 84.88 272 SER A N 1
ATOM 2235 C 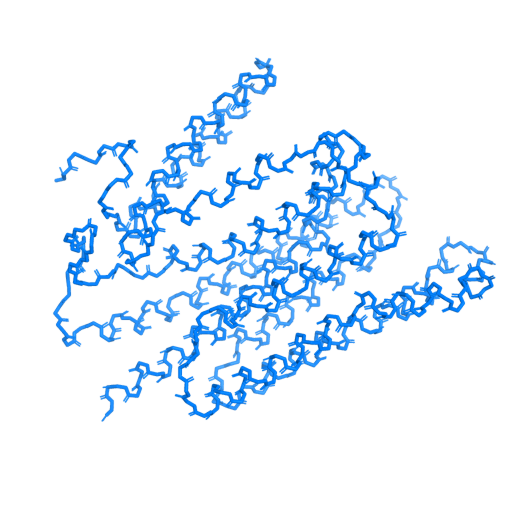CA . SER A 1 272 ? 3.511 2.323 16.060 1.00 84.88 272 SER A CA 1
ATOM 2236 C C . SER A 1 272 ? 3.425 1.663 14.672 1.00 84.88 272 SER A C 1
ATOM 2238 O O . SER A 1 272 ? 4.240 0.783 14.372 1.00 84.88 272 SER A O 1
ATOM 2240 N N . PRO A 1 273 ? 2.506 2.107 13.790 1.00 81.06 273 PRO A N 1
ATOM 2241 C CA . PRO A 1 273 ? 2.415 1.633 12.406 1.00 81.06 273 PRO A CA 1
ATOM 2242 C C . PRO A 1 273 ? 3.743 1.710 11.642 1.00 81.06 273 PRO A C 1
ATOM 2244 O O . PRO A 1 273 ? 3.994 0.895 10.758 1.00 81.06 273 PRO A O 1
ATOM 2247 N N . VAL A 1 274 ? 4.617 2.656 12.006 1.00 80.56 274 VAL A N 1
ATOM 2248 C CA . VAL A 1 274 ? 5.934 2.846 11.379 1.00 80.56 274 VAL A CA 1
ATOM 2249 C C . VAL A 1 274 ? 6.790 1.580 11.467 1.00 80.56 274 VAL A C 1
ATOM 2251 O O . VAL A 1 274 ? 7.463 1.242 10.498 1.00 80.56 274 VAL A O 1
ATOM 2254 N N . PHE A 1 275 ? 6.707 0.814 12.562 1.00 82.88 275 PHE A N 1
ATOM 2255 C CA . PHE A 1 275 ? 7.459 -0.440 12.706 1.00 82.88 275 PHE A CA 1
ATOM 2256 C C . PHE A 1 275 ? 7.063 -1.496 11.672 1.00 82.88 275 PHE A C 1
ATOM 2258 O O . PHE A 1 275 ? 7.886 -2.328 11.309 1.00 82.88 275 PHE A O 1
ATOM 2265 N N . PHE A 1 276 ? 5.833 -1.448 11.162 1.00 80.44 276 PHE A N 1
ATOM 2266 C CA . PHE A 1 276 ? 5.346 -2.376 10.142 1.00 80.44 276 PHE A CA 1
ATOM 2267 C C . PHE A 1 276 ? 5.747 -1.946 8.724 1.00 80.44 276 PHE A C 1
ATOM 2269 O O . PHE A 1 276 ? 5.776 -2.778 7.823 1.00 80.44 276 PHE A O 1
ATOM 2276 N N . MET A 1 277 ? 6.113 -0.674 8.541 1.00 77.88 277 MET A N 1
ATOM 2277 C CA . MET A 1 277 ? 6.630 -0.121 7.283 1.00 77.88 277 MET A CA 1
ATOM 2278 C C . MET A 1 277 ? 8.158 -0.174 7.207 1.00 77.88 277 MET A C 1
ATOM 2280 O O . MET A 1 277 ? 8.733 -0.250 6.121 1.00 77.88 277 MET A O 1
ATOM 2284 N N . LEU A 1 278 ? 8.820 -0.159 8.365 1.00 82.31 278 LEU A N 1
ATOM 2285 C CA . LEU A 1 278 ? 10.270 -0.111 8.483 1.00 82.31 278 LEU A CA 1
ATOM 2286 C C . LEU A 1 278 ? 11.001 -1.237 7.729 1.00 82.31 278 LEU A C 1
ATOM 2288 O O . LEU A 1 278 ? 12.001 -0.915 7.095 1.00 82.31 278 LEU A O 1
ATOM 2292 N N . PRO A 1 279 ? 10.543 -2.507 7.689 1.00 81.00 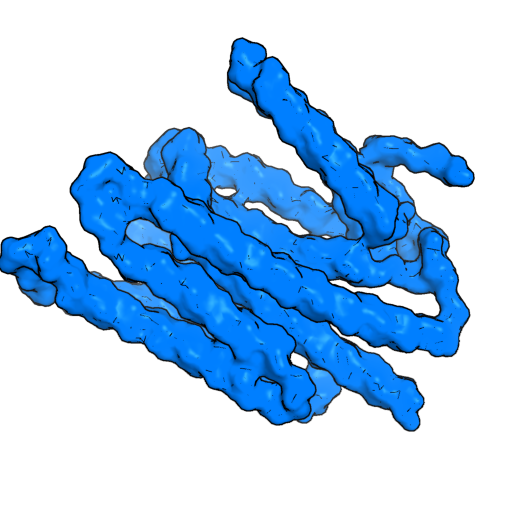279 PRO A N 1
ATOM 2293 C CA . PRO A 1 279 ? 11.246 -3.523 6.913 1.00 81.00 279 PRO A CA 1
ATOM 2294 C C . PRO A 1 279 ? 11.252 -3.208 5.409 1.00 81.00 279 PRO A C 1
ATOM 2296 O O . PRO A 1 279 ? 12.271 -3.398 4.746 1.00 81.00 279 PRO A O 1
ATOM 2299 N N . SER A 1 280 ? 10.153 -2.658 4.880 1.00 77.00 280 SER A N 1
ATOM 2300 C CA . SER A 1 280 ? 10.078 -2.218 3.483 1.00 77.00 280 SER A CA 1
ATOM 2301 C C . SER A 1 280 ? 11.030 -1.044 3.216 1.00 77.00 280 SER A C 1
ATOM 2303 O O . SER A 1 280 ? 11.723 -1.042 2.202 1.00 77.00 280 SER A O 1
ATOM 2305 N N . VAL A 1 281 ? 11.126 -0.089 4.151 1.00 78.38 281 VAL A N 1
ATOM 2306 C CA . VAL A 1 281 ? 12.039 1.067 4.054 1.00 78.38 281 VAL A CA 1
ATOM 2307 C C . VAL A 1 281 ? 13.507 0.652 4.191 1.00 78.38 281 VAL A C 1
ATOM 2309 O O . VAL A 1 281 ? 14.342 1.120 3.429 1.00 78.38 281 VAL A O 1
ATOM 2312 N N . ILE A 1 282 ? 13.842 -0.253 5.112 1.00 82.19 282 ILE A N 1
ATOM 2313 C CA . ILE A 1 282 ? 15.208 -0.771 5.282 1.00 82.19 282 ILE A CA 1
ATOM 2314 C C . ILE A 1 282 ? 15.640 -1.525 4.028 1.00 82.19 282 ILE A C 1
ATOM 2316 O O . ILE A 1 282 ? 16.721 -1.260 3.509 1.00 82.19 282 ILE A O 1
ATOM 2320 N N . SER A 1 283 ? 14.788 -2.420 3.511 1.00 75.75 283 SER A N 1
ATOM 2321 C CA . SER A 1 283 ? 15.054 -3.117 2.246 1.00 75.75 283 SER A CA 1
ATOM 2322 C C . SER A 1 283 ? 15.366 -2.134 1.123 1.00 75.75 283 SER A C 1
ATOM 2324 O O . SER A 1 283 ? 16.228 -2.403 0.293 1.00 75.75 283 SER A O 1
ATOM 2326 N N . TYR A 1 284 ? 14.641 -1.019 1.100 1.00 74.56 284 TYR A N 1
ATOM 2327 C CA . TYR A 1 284 ? 14.750 0.013 0.089 1.00 74.56 284 TYR A CA 1
ATOM 2328 C C . TYR A 1 284 ? 16.043 0.830 0.208 1.00 74.56 284 TYR A C 1
ATOM 2330 O O . TYR A 1 284 ? 16.803 0.916 -0.754 1.00 74.56 284 TYR A O 1
ATOM 2338 N N . VAL A 1 285 ? 16.328 1.384 1.391 1.00 81.50 285 VAL A N 1
ATOM 2339 C CA . VAL A 1 285 ? 17.541 2.181 1.646 1.00 81.50 285 VAL A CA 1
ATOM 2340 C C . VAL A 1 285 ? 18.796 1.334 1.441 1.00 81.50 285 VAL A C 1
ATOM 2342 O O . VAL A 1 285 ? 19.771 1.810 0.866 1.00 81.50 285 VAL A O 1
ATOM 2345 N N . TRP A 1 286 ? 18.758 0.066 1.857 1.00 81.25 286 TRP A N 1
ATOM 2346 C CA . TRP A 1 286 ? 19.870 -0.857 1.653 1.00 81.25 286 TRP A CA 1
ATOM 2347 C C . TRP A 1 286 ? 20.115 -1.152 0.175 1.00 81.25 286 TRP A C 1
ATOM 2349 O O . TRP A 1 286 ? 21.258 -1.104 -0.270 1.00 81.25 286 TRP A O 1
ATOM 2359 N N . GLY A 1 287 ? 19.049 -1.410 -0.592 1.00 74.56 287 GLY A N 1
ATOM 2360 C CA . GLY A 1 287 ? 19.149 -1.603 -2.038 1.00 74.56 287 GLY A CA 1
ATOM 2361 C C . GLY A 1 287 ? 19.783 -0.395 -2.727 1.00 74.56 287 GLY A C 1
ATOM 2362 O O . GLY A 1 287 ? 20.715 -0.562 -3.502 1.00 74.56 287 GLY A O 1
ATOM 2363 N N . LEU A 1 288 ? 19.354 0.822 -2.374 1.00 76.56 288 LEU A N 1
ATOM 2364 C CA . LEU A 1 288 ? 19.930 2.055 -2.916 1.00 76.56 288 LEU A CA 1
ATOM 2365 C C . LEU A 1 288 ? 21.424 2.188 -2.601 1.00 76.56 288 LEU A C 1
ATOM 2367 O O . LEU A 1 288 ? 22.224 2.434 -3.499 1.00 76.56 288 LEU A O 1
ATOM 2371 N N . PHE A 1 289 ? 21.796 2.027 -1.329 1.00 82.25 289 PHE A N 1
ATOM 2372 C CA . PHE A 1 289 ? 23.190 2.116 -0.902 1.00 82.25 289 PHE A CA 1
ATOM 2373 C C . PHE A 1 289 ? 24.067 1.102 -1.642 1.00 82.25 289 PHE A C 1
ATOM 2375 O O . PHE A 1 289 ? 25.155 1.438 -2.102 1.00 82.25 289 PHE A O 1
ATOM 2382 N N . PHE A 1 290 ? 23.574 -0.127 -1.786 1.00 76.31 290 PHE A N 1
ATOM 2383 C CA . PHE A 1 290 ? 24.297 -1.196 -2.453 1.00 76.31 290 PHE A CA 1
ATOM 2384 C C . PHE A 1 290 ? 24.484 -0.940 -3.954 1.00 76.31 290 PHE A C 1
ATOM 2386 O O . PHE A 1 290 ? 25.579 -1.149 -4.469 1.00 76.31 290 PHE A O 1
ATOM 2393 N N . GLU A 1 291 ? 23.455 -0.444 -4.647 1.00 71.81 291 GLU A N 1
ATOM 2394 C CA . GLU A 1 291 ? 23.563 -0.084 -6.067 1.00 71.81 291 GLU A CA 1
ATOM 2395 C C . GLU A 1 291 ? 24.540 1.081 -6.288 1.00 71.81 291 GLU A C 1
ATOM 2397 O O . GLU A 1 291 ? 25.375 1.002 -7.187 1.00 71.81 291 GLU A O 1
ATOM 2402 N N . ILE A 1 292 ? 24.512 2.111 -5.427 1.00 79.69 292 ILE A N 1
ATOM 2403 C CA . ILE A 1 292 ? 25.489 3.217 -5.462 1.00 79.69 292 ILE A CA 1
ATOM 2404 C C . ILE A 1 292 ? 26.908 2.687 -5.232 1.00 79.69 292 ILE A C 1
ATOM 2406 O O . ILE A 1 292 ? 27.836 3.077 -5.935 1.00 79.69 292 ILE A O 1
ATOM 2410 N N . TYR A 1 293 ? 27.089 1.801 -4.251 1.00 82.50 293 TYR A N 1
ATOM 2411 C CA . TYR A 1 293 ? 28.394 1.218 -3.949 1.00 82.50 293 TYR A CA 1
ATOM 2412 C C . TYR A 1 293 ? 28.940 0.390 -5.120 1.00 82.50 293 TYR A C 1
ATOM 2414 O O . TYR A 1 293 ? 30.125 0.476 -5.429 1.00 82.50 293 TYR A O 1
ATOM 2422 N N . LYS A 1 294 ? 28.080 -0.401 -5.774 1.00 75.31 294 LYS A N 1
ATOM 2423 C CA . LYS A 1 294 ? 28.481 -1.318 -6.845 1.00 75.31 294 LYS A CA 1
ATOM 2424 C C . LYS A 1 294 ? 28.733 -0.611 -8.177 1.00 75.31 294 LYS A C 1
ATOM 2426 O O . LYS A 1 294 ? 29.722 -0.913 -8.835 1.00 75.31 294 LYS A O 1
ATOM 2431 N N . ASN A 1 295 ? 27.830 0.279 -8.586 1.00 77.56 295 ASN A N 1
ATOM 2432 C CA . ASN A 1 295 ? 27.830 0.856 -9.935 1.00 77.56 295 ASN A CA 1
ATOM 2433 C C . ASN A 1 295 ? 28.202 2.349 -9.951 1.00 77.56 295 ASN A C 1
ATOM 2435 O O . ASN A 1 295 ? 28.182 2.976 -11.007 1.00 77.56 295 ASN A O 1
ATOM 2439 N N . GLY A 1 296 ? 28.500 2.943 -8.792 1.00 85.06 296 GLY A N 1
ATOM 2440 C CA . GLY A 1 296 ? 28.720 4.381 -8.665 1.00 85.06 296 GLY A CA 1
ATOM 2441 C C . GLY A 1 296 ? 27.439 5.201 -8.849 1.00 85.06 296 GLY A C 1
ATOM 2442 O O . GLY A 1 296 ? 26.332 4.677 -8.978 1.00 85.06 296 GLY A O 1
ATOM 2443 N N . LEU A 1 297 ? 27.586 6.529 -8.861 1.00 83.44 297 LEU A N 1
ATOM 2444 C CA . LEU A 1 297 ? 26.464 7.449 -9.089 1.00 83.44 297 LEU A CA 1
ATOM 2445 C C . LEU A 1 297 ? 26.034 7.515 -10.564 1.00 83.44 297 LEU A C 1
ATOM 2447 O O . LEU A 1 297 ? 24.923 7.949 -10.853 1.00 83.44 297 LEU A O 1
ATOM 2451 N N . GLU A 1 298 ? 26.882 7.071 -11.490 1.00 80.12 298 GLU A N 1
ATOM 2452 C CA . GLU A 1 298 ? 26.645 7.172 -12.936 1.00 80.12 298 GLU A CA 1
ATOM 2453 C C . GLU A 1 298 ? 25.482 6.290 -13.409 1.00 80.12 298 GLU A C 1
ATOM 2455 O O . GLU A 1 298 ? 24.744 6.688 -14.309 1.00 80.12 298 GLU A O 1
ATOM 2460 N N . CYS A 1 299 ? 25.196 5.175 -12.723 1.00 70.50 299 CYS A N 1
ATOM 2461 C CA . CYS A 1 299 ? 24.025 4.340 -13.025 1.00 70.50 299 CYS A CA 1
ATOM 2462 C C . CYS A 1 299 ? 22.687 5.108 -12.921 1.00 70.50 299 CYS A C 1
ATOM 2464 O O . CYS A 1 299 ? 21.688 4.758 -13.556 1.00 70.50 299 CYS A O 1
ATOM 2466 N N . PHE A 1 300 ? 22.668 6.213 -12.172 1.00 68.56 300 PHE A N 1
ATOM 2467 C CA . PHE A 1 300 ? 21.517 7.102 -12.032 1.00 68.56 300 PHE A CA 1
ATOM 2468 C C . PHE A 1 300 ? 21.413 8.175 -13.123 1.00 68.56 300 PHE A C 1
ATOM 2470 O O . PHE A 1 300 ? 20.402 8.876 -13.168 1.00 68.56 300 PHE A O 1
ATOM 2477 N N . ALA A 1 301 ? 22.416 8.305 -13.991 1.00 69.88 301 ALA A N 1
ATOM 2478 C CA . ALA A 1 301 ? 22.421 9.214 -15.137 1.00 69.88 301 ALA A CA 1
ATOM 2479 C C . ALA A 1 301 ? 22.158 8.491 -16.473 1.00 69.88 301 ALA A C 1
ATOM 2481 O O . ALA A 1 301 ? 21.894 9.141 -17.481 1.00 69.88 301 ALA A O 1
ATOM 2482 N N . GLU A 1 302 ? 22.209 7.155 -16.487 1.00 66.38 302 GLU A N 1
ATOM 2483 C CA . GLU A 1 302 ? 22.064 6.354 -17.703 1.00 66.38 302 GLU A CA 1
ATOM 2484 C C . GLU A 1 302 ? 20.617 5.926 -18.007 1.00 66.38 302 GLU A C 1
ATOM 2486 O O . GLU A 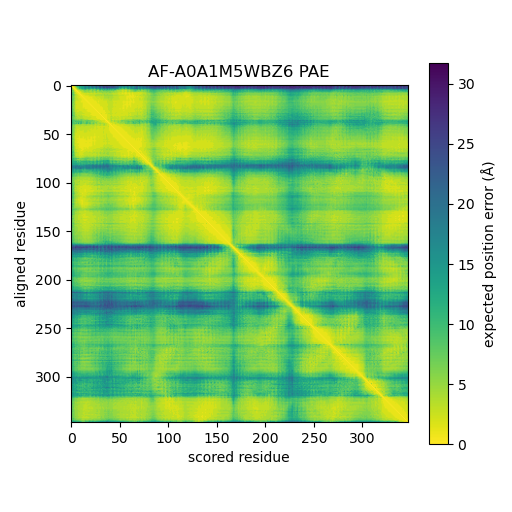1 302 ? 19.933 5.278 -17.200 1.00 66.38 302 GLU A O 1
ATOM 2491 N N . GLY A 1 303 ? 20.194 6.192 -19.244 1.00 68.12 303 GLY A N 1
ATOM 2492 C CA . GLY A 1 303 ? 18.977 5.662 -19.859 1.00 68.12 303 GLY A CA 1
ATOM 2493 C C . GLY A 1 303 ? 17.977 6.736 -20.278 1.00 68.12 303 GLY A C 1
ATOM 2494 O O . GLY A 1 303 ? 18.149 7.929 -20.045 1.00 68.12 303 GLY A O 1
ATOM 2495 N N . THR A 1 304 ? 16.897 6.304 -20.916 1.00 69.25 304 THR A N 1
ATOM 2496 C CA . THR A 1 304 ? 15.765 7.182 -21.243 1.00 69.25 304 THR A CA 1
ATOM 2497 C C . THR A 1 304 ? 14.630 7.020 -20.231 1.00 69.25 304 THR A C 1
ATOM 2499 O O . THR A 1 304 ? 14.482 5.978 -19.590 1.00 69.25 304 THR A O 1
ATOM 2502 N N . GLY A 1 305 ? 13.757 8.027 -20.113 1.00 64.44 305 GLY A N 1
ATOM 2503 C CA . GLY A 1 305 ? 12.548 7.914 -19.283 1.00 64.44 305 GLY A CA 1
ATOM 2504 C C . GLY A 1 305 ? 11.634 6.750 -19.702 1.00 64.44 305 GLY A C 1
ATOM 2505 O O . GLY A 1 305 ? 11.009 6.119 -18.852 1.00 64.44 305 GLY A O 1
ATOM 2506 N N . ILE A 1 306 ? 11.610 6.409 -20.997 1.00 64.50 306 ILE A N 1
ATOM 2507 C CA . ILE A 1 306 ? 10.850 5.271 -21.542 1.00 64.50 306 ILE A CA 1
ATOM 2508 C C . ILE A 1 306 ? 11.449 3.939 -21.075 1.00 64.50 306 ILE A C 1
ATOM 2510 O O . ILE A 1 306 ? 10.716 3.050 -20.643 1.00 64.50 306 ILE A O 1
ATOM 2514 N N . GLU A 1 307 ? 12.773 3.791 -21.119 1.00 64.25 307 GLU A N 1
ATOM 2515 C CA . GLU A 1 307 ? 13.452 2.596 -20.602 1.00 64.25 307 GLU A CA 1
ATOM 2516 C C . GLU A 1 307 ? 13.264 2.450 -19.092 1.00 64.25 307 GLU A C 1
ATOM 2518 O O . GLU A 1 307 ? 12.992 1.347 -18.619 1.00 64.25 307 GLU A O 1
ATOM 2523 N N . GLY A 1 308 ? 13.339 3.557 -18.346 1.00 65.56 308 GLY A N 1
ATOM 2524 C CA . GLY A 1 308 ? 13.026 3.587 -16.918 1.00 65.56 308 GLY A CA 1
ATOM 2525 C C . GLY A 1 308 ? 11.596 3.141 -16.624 1.00 65.56 308 GLY A C 1
ATOM 2526 O O . GLY A 1 308 ? 11.390 2.310 -15.741 1.00 65.56 308 GLY A O 1
ATOM 2527 N N . PHE A 1 309 ? 10.613 3.610 -17.397 1.00 64.00 309 PHE A N 1
ATOM 2528 C CA . PHE A 1 309 ? 9.223 3.175 -17.259 1.00 64.00 309 PHE A CA 1
ATOM 2529 C C . PHE A 1 309 ? 9.050 1.682 -17.567 1.00 64.00 309 PHE A C 1
ATOM 2531 O O . PHE A 1 309 ? 8.484 0.947 -16.759 1.00 64.00 309 PHE A O 1
ATOM 2538 N N . ASN A 1 310 ? 9.583 1.208 -18.697 1.00 63.53 310 ASN A N 1
ATOM 2539 C CA . ASN A 1 310 ? 9.471 -0.194 -19.104 1.00 63.53 310 ASN A CA 1
ATOM 2540 C C . ASN A 1 310 ? 10.151 -1.135 -18.103 1.00 63.53 310 ASN A C 1
ATOM 2542 O O . ASN A 1 310 ? 9.579 -2.164 -17.739 1.00 63.53 310 ASN A O 1
ATOM 2546 N N . ARG A 1 311 ? 11.341 -0.778 -17.604 1.00 64.25 311 ARG A N 1
ATOM 2547 C CA . ARG A 1 311 ? 12.019 -1.545 -16.551 1.00 64.25 311 ARG A CA 1
ATOM 2548 C C . ARG A 1 311 ? 11.296 -1.452 -15.215 1.00 64.25 311 ARG A C 1
ATOM 2550 O O . ARG A 1 311 ? 11.248 -2.455 -14.510 1.00 64.25 311 ARG A O 1
ATOM 2557 N N . GLY A 1 312 ? 10.707 -0.308 -14.873 1.00 64.94 312 GLY A N 1
ATOM 2558 C CA . GLY A 1 312 ? 9.852 -0.154 -13.694 1.00 64.94 312 GLY A CA 1
ATOM 2559 C C . GLY A 1 312 ? 8.633 -1.077 -13.754 1.00 64.94 312 GLY A C 1
ATOM 2560 O O . GLY A 1 312 ? 8.347 -1.784 -12.790 1.00 64.94 312 GLY A O 1
ATOM 2561 N N . TRP A 1 313 ? 7.982 -1.163 -14.917 1.00 64.56 313 TRP A N 1
ATOM 2562 C CA . TRP A 1 313 ? 6.853 -2.062 -15.165 1.00 64.56 313 TRP A CA 1
ATOM 2563 C C . TRP A 1 313 ? 7.247 -3.544 -15.146 1.00 64.56 313 TRP A C 1
ATOM 2565 O O . TRP A 1 313 ? 6.574 -4.363 -14.528 1.00 64.56 313 TRP A O 1
ATOM 2575 N N . GLN A 1 314 ? 8.368 -3.917 -15.759 1.00 63.41 314 GLN A N 1
ATOM 2576 C CA . GLN A 1 314 ? 8.882 -5.286 -15.651 1.00 63.41 314 GLN A CA 1
ATOM 2577 C C . GLN A 1 314 ? 9.246 -5.614 -14.199 1.00 63.41 314 GLN A C 1
ATOM 2579 O O . GLN A 1 314 ? 8.830 -6.639 -13.660 1.00 63.41 314 GLN A O 1
ATOM 2584 N N . SER A 1 315 ? 9.942 -4.699 -13.524 1.00 63.62 315 SER A N 1
ATOM 2585 C CA . SER A 1 315 ? 10.268 -4.828 -12.106 1.00 63.62 315 SER A CA 1
ATOM 2586 C C . SER A 1 315 ? 9.007 -4.955 -11.263 1.00 63.62 315 SER A C 1
ATOM 2588 O O . SER A 1 315 ? 9.035 -5.719 -10.308 1.00 63.62 315 SER A O 1
ATOM 2590 N N . PHE A 1 316 ? 7.895 -4.295 -11.608 1.00 63.41 316 PHE A N 1
ATOM 2591 C CA . PHE A 1 316 ? 6.607 -4.472 -10.934 1.00 63.41 316 PHE A CA 1
ATOM 2592 C C . PHE A 1 316 ? 6.147 -5.921 -10.950 1.00 63.41 316 PHE A C 1
ATOM 2594 O O . PHE A 1 316 ? 5.873 -6.496 -9.900 1.00 63.41 316 PHE A O 1
ATOM 2601 N N . LEU A 1 317 ? 6.073 -6.491 -12.146 1.00 62.19 317 LEU A N 1
ATOM 2602 C CA . LEU A 1 317 ? 5.498 -7.806 -12.370 1.00 62.19 317 LEU A CA 1
ATOM 2603 C C . LEU A 1 317 ? 6.378 -8.892 -11.749 1.00 62.19 317 LEU A C 1
ATOM 2605 O O . LEU A 1 317 ? 5.863 -9.782 -11.079 1.00 62.19 317 LEU A O 1
ATOM 2609 N N . PHE A 1 318 ? 7.701 -8.752 -11.871 1.00 60.78 318 PHE A N 1
ATOM 2610 C CA . PHE A 1 318 ? 8.648 -9.746 -11.365 1.00 60.78 318 PHE A CA 1
ATOM 2611 C C . PHE A 1 318 ? 9.005 -9.578 -9.881 1.00 60.78 318 PHE A C 1
ATOM 2613 O O . PHE A 1 318 ? 9.184 -10.567 -9.181 1.00 60.78 318 PHE A O 1
ATOM 2620 N N . THR A 1 319 ? 9.121 -8.345 -9.374 1.00 63.22 319 THR A N 1
ATOM 2621 C CA . THR A 1 319 ? 9.638 -8.062 -8.011 1.00 63.22 319 THR A CA 1
ATOM 2622 C C . THR A 1 319 ? 8.772 -7.104 -7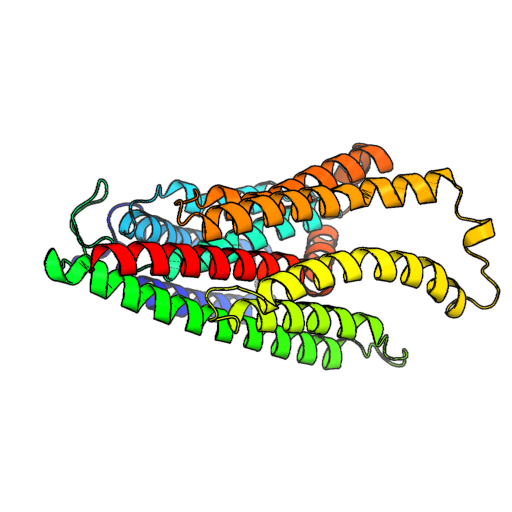.193 1.00 63.22 319 THR A C 1
ATOM 2624 O O . THR A 1 319 ? 8.788 -7.134 -5.964 1.00 63.22 319 THR A O 1
ATOM 2627 N N . GLY A 1 320 ? 7.986 -6.251 -7.842 1.00 62.25 320 GLY A N 1
ATOM 2628 C CA . GLY A 1 320 ? 7.144 -5.262 -7.187 1.00 62.25 320 GLY A CA 1
ATOM 2629 C C . GLY A 1 320 ? 5.945 -5.896 -6.500 1.00 62.25 320 GLY A C 1
ATOM 2630 O O . GLY A 1 320 ? 5.708 -5.629 -5.321 1.00 62.25 320 GLY A O 1
ATOM 2631 N N . GLY A 1 321 ? 5.259 -6.819 -7.180 1.00 66.94 321 GLY A N 1
ATOM 2632 C CA . GLY A 1 321 ? 4.167 -7.598 -6.602 1.00 66.94 321 GLY A CA 1
ATOM 2633 C C . GLY A 1 321 ? 4.549 -8.167 -5.235 1.00 66.94 321 GLY A C 1
ATOM 2634 O O . GLY A 1 321 ? 3.758 -8.091 -4.297 1.00 66.94 321 GLY A O 1
ATOM 2635 N N . PHE A 1 322 ? 5.804 -8.593 -5.064 1.00 71.75 322 PHE A N 1
ATOM 2636 C CA . PHE A 1 322 ? 6.346 -9.005 -3.774 1.00 71.75 322 PHE A CA 1
ATOM 2637 C C . PHE A 1 322 ? 6.401 -7.886 -2.723 1.00 71.75 322 PHE A C 1
ATOM 2639 O O . PHE A 1 322 ? 5.953 -8.088 -1.600 1.00 71.75 322 PHE A O 1
ATOM 2646 N N . LYS A 1 323 ? 6.905 -6.690 -3.037 1.00 75.69 323 LYS A N 1
ATOM 2647 C CA . LYS A 1 323 ? 6.983 -5.580 -2.065 1.00 75.69 323 LYS A CA 1
ATOM 2648 C C . LYS A 1 323 ? 5.607 -5.051 -1.675 1.00 75.69 323 LYS A C 1
ATOM 2650 O O . LYS A 1 323 ? 5.364 -4.795 -0.490 1.00 75.69 323 LYS A O 1
ATOM 2655 N N . PHE A 1 324 ? 4.703 -4.916 -2.647 1.00 81.00 324 PHE A N 1
ATOM 2656 C CA . PHE A 1 324 ? 3.315 -4.543 -2.387 1.00 81.00 324 PHE A CA 1
ATOM 2657 C C . PHE A 1 324 ? 2.672 -5.561 -1.447 1.00 81.00 324 PHE A C 1
ATOM 2659 O O . PHE A 1 324 ? 2.171 -5.214 -0.378 1.00 81.00 324 PHE A O 1
ATOM 2666 N N . THR A 1 325 ? 2.744 -6.839 -1.807 1.00 77.75 325 THR A N 1
ATOM 2667 C CA . THR A 1 325 ? 2.126 -7.899 -1.019 1.00 77.75 325 THR A CA 1
ATOM 2668 C C . THR A 1 325 ? 2.766 -8.083 0.352 1.00 77.75 325 THR A C 1
ATOM 2670 O O . THR A 1 325 ? 2.044 -8.206 1.336 1.00 77.75 325 THR A O 1
ATOM 2673 N N . PHE A 1 326 ? 4.092 -8.026 0.462 1.00 79.12 326 PHE A N 1
ATOM 2674 C CA . PHE A 1 326 ? 4.795 -8.023 1.742 1.00 79.12 326 PHE A CA 1
ATOM 2675 C C . PHE A 1 326 ? 4.286 -6.897 2.649 1.00 79.12 326 PHE A C 1
ATOM 2677 O O . PHE A 1 326 ? 3.969 -7.128 3.816 1.00 79.12 326 PHE A O 1
ATOM 2684 N N . THR A 1 327 ? 4.103 -5.694 2.096 1.00 83.88 327 THR A N 1
ATOM 2685 C CA . THR A 1 327 ? 3.506 -4.568 2.826 1.00 83.88 327 THR A CA 1
ATOM 2686 C C . THR A 1 327 ? 2.073 -4.887 3.279 1.00 83.88 327 THR A C 1
ATOM 2688 O O . THR A 1 327 ? 1.733 -4.644 4.437 1.00 83.88 327 THR A O 1
ATOM 2691 N N . ILE A 1 328 ? 1.247 -5.520 2.434 1.00 85.75 328 ILE A N 1
ATOM 2692 C CA . ILE A 1 328 ? -0.087 -6.021 2.825 1.00 85.75 328 ILE A CA 1
ATOM 2693 C C . ILE A 1 328 ? -0.005 -7.051 3.964 1.00 85.75 328 ILE A C 1
ATOM 2695 O O . ILE A 1 328 ? -0.827 -7.022 4.882 1.00 85.75 328 ILE A O 1
ATOM 2699 N N . ALA A 1 329 ? 0.993 -7.933 3.957 1.00 84.12 329 ALA A N 1
ATOM 2700 C CA . ALA A 1 329 ? 1.225 -8.895 5.030 1.00 84.12 329 ALA A CA 1
ATOM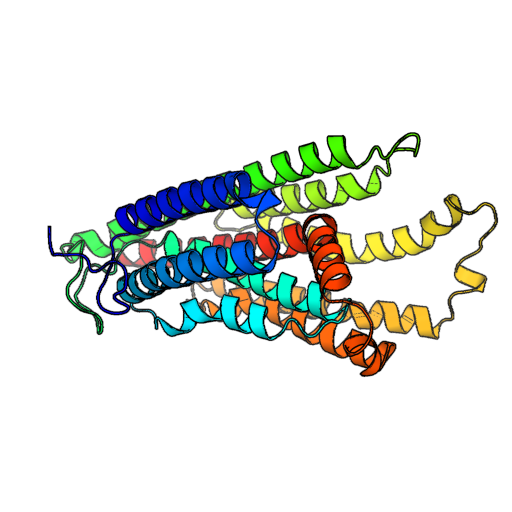 2701 C C . ALA A 1 329 ? 1.509 -8.187 6.363 1.00 84.12 329 ALA A C 1
ATOM 2703 O O . ALA A 1 329 ? 0.883 -8.494 7.382 1.00 84.12 329 ALA A O 1
ATOM 2704 N N . MET A 1 330 ? 2.392 -7.184 6.341 1.00 85.56 330 MET A N 1
ATOM 2705 C CA . MET A 1 330 ? 2.710 -6.362 7.510 1.00 85.56 330 MET A CA 1
ATOM 2706 C C . MET A 1 330 ? 1.478 -5.613 8.029 1.00 85.56 330 MET A C 1
ATOM 2708 O O . MET A 1 330 ? 1.222 -5.594 9.235 1.00 85.56 330 MET A O 1
ATOM 2712 N N . ILE A 1 331 ? 0.654 -5.078 7.124 1.00 88.75 331 ILE A N 1
ATOM 2713 C CA . ILE A 1 331 ? -0.630 -4.455 7.460 1.00 88.75 331 ILE A CA 1
ATOM 2714 C C . ILE A 1 331 ? -1.581 -5.466 8.113 1.00 88.75 331 ILE A C 1
ATOM 2716 O O . ILE A 1 331 ? -2.235 -5.136 9.101 1.00 88.75 331 ILE A O 1
ATOM 2720 N N . CYS A 1 332 ? -1.660 -6.701 7.615 1.00 88.25 332 CYS A N 1
ATOM 2721 C CA . CYS A 1 332 ? -2.493 -7.748 8.209 1.00 88.25 332 CYS A CA 1
ATOM 2722 C C . CYS A 1 332 ? -2.073 -8.070 9.651 1.00 88.25 332 CYS A C 1
ATOM 2724 O O . CYS A 1 332 ? -2.935 -8.233 10.522 1.00 88.25 332 CYS A O 1
ATOM 2726 N N . ILE A 1 333 ? -0.766 -8.124 9.919 1.00 87.88 333 ILE A N 1
ATOM 2727 C CA . ILE A 1 333 ? -0.222 -8.351 11.263 1.00 87.88 333 ILE A CA 1
ATOM 2728 C C . ILE A 1 333 ? -0.557 -7.166 12.175 1.00 87.88 333 ILE A C 1
ATOM 2730 O O . ILE A 1 333 ? -1.100 -7.373 13.265 1.00 87.88 333 ILE A O 1
ATOM 2734 N N . TYR A 1 334 ? -0.313 -5.935 11.715 1.00 90.25 334 TYR A N 1
ATOM 2735 C CA . TYR A 1 334 ? -0.666 -4.718 12.449 1.00 90.25 334 TYR A CA 1
ATOM 2736 C C . TYR A 1 334 ? -2.160 -4.671 12.783 1.00 90.25 334 TYR A C 1
ATOM 2738 O O . TYR A 1 334 ? -2.555 -4.464 13.932 1.00 90.25 334 TYR A O 1
ATOM 2746 N N . ASN A 1 335 ? -3.008 -4.932 11.789 1.00 90.38 335 ASN A N 1
ATOM 2747 C CA . ASN A 1 335 ? -4.452 -4.910 11.947 1.00 90.38 335 ASN A CA 1
ATOM 2748 C C . ASN A 1 335 ? -4.923 -5.956 12.971 1.00 90.38 335 ASN A C 1
ATOM 2750 O O . ASN A 1 335 ? -5.793 -5.667 13.790 1.00 90.38 335 ASN A O 1
ATOM 2754 N N . ARG A 1 336 ? -4.313 -7.150 12.983 1.00 87.94 336 ARG A N 1
ATOM 2755 C CA . ARG A 1 336 ? -4.589 -8.189 13.986 1.00 87.94 336 ARG A CA 1
ATOM 2756 C C . ARG A 1 336 ? -4.188 -7.756 15.390 1.00 87.94 336 ARG A C 1
ATOM 2758 O O . ARG A 1 336 ? -4.975 -7.940 16.315 1.00 87.94 336 ARG A O 1
ATOM 2765 N N . MET A 1 337 ? -2.993 -7.189 15.548 1.00 89.31 337 MET A N 1
ATOM 2766 C CA . MET A 1 337 ? -2.530 -6.652 16.828 1.00 89.31 337 MET A CA 1
ATOM 2767 C C . MET A 1 337 ? -3.517 -5.606 17.356 1.00 89.31 337 MET A C 1
ATOM 2769 O O . MET A 1 337 ? -3.991 -5.725 18.485 1.00 89.31 337 MET A O 1
ATOM 2773 N N . LYS A 1 338 ? -3.909 -4.639 16.517 1.00 90.56 338 LYS A N 1
ATOM 2774 C CA . LYS A 1 338 ? -4.843 -3.585 16.923 1.00 90.56 338 LYS A CA 1
ATOM 2775 C C . LYS A 1 338 ? -6.240 -4.127 17.239 1.00 90.56 338 LYS A C 1
ATOM 2777 O O . LYS A 1 338 ? -6.858 -3.662 18.186 1.00 90.56 338 LYS A O 1
ATOM 2782 N N . MET A 1 339 ? -6.726 -5.142 16.516 1.00 90.69 339 MET A N 1
ATOM 2783 C CA . MET A 1 339 ? -7.982 -5.821 16.868 1.00 90.69 339 MET A CA 1
ATOM 2784 C C . MET A 1 339 ? -7.932 -6.465 18.258 1.00 90.69 339 MET A C 1
ATOM 2786 O O . MET A 1 339 ? -8.894 -6.324 19.004 1.00 90.69 339 MET A O 1
ATOM 2790 N N . ARG A 1 340 ? -6.835 -7.146 18.622 1.00 89.25 340 ARG A N 1
ATOM 2791 C CA . ARG A 1 340 ? -6.687 -7.757 19.958 1.00 89.25 340 ARG A CA 1
ATOM 2792 C C . ARG A 1 340 ? -6.698 -6.703 21.059 1.00 89.25 340 ARG A C 1
ATOM 2794 O O . ARG A 1 340 ? -7.404 -6.866 22.044 1.00 89.25 340 ARG A O 1
ATOM 2801 N N . PHE A 1 341 ? -5.968 -5.610 20.844 1.00 89.75 341 PHE A N 1
ATOM 2802 C CA . PHE A 1 341 ? -5.950 -4.480 21.765 1.00 89.75 341 PHE A CA 1
ATOM 2803 C C . PHE A 1 341 ? -7.361 -3.917 22.003 1.00 89.75 341 PHE A C 1
ATOM 2805 O O . PHE A 1 341 ? -7.785 -3.801 23.146 1.00 89.75 341 PHE A O 1
ATOM 2812 N N . LEU A 1 342 ? -8.128 -3.665 20.935 1.00 91.00 342 LEU A N 1
ATOM 2813 C CA . LEU A 1 342 ? -9.511 -3.178 21.042 1.00 91.00 342 LEU A CA 1
ATOM 2814 C C . LEU A 1 342 ? -10.442 -4.185 21.737 1.00 91.00 342 LEU A C 1
ATOM 2816 O O . LEU A 1 342 ? -11.301 -3.798 22.517 1.00 91.00 342 LEU A O 1
ATOM 2820 N N . GLN A 1 343 ? -10.273 -5.486 21.484 1.00 91.44 343 GLN A N 1
ATOM 2821 C CA . GLN A 1 343 ? -11.061 -6.529 22.152 1.00 91.44 343 GLN A CA 1
ATOM 2822 C C . GLN A 1 343 ? -10.804 -6.594 23.660 1.00 91.44 343 GLN A C 1
ATOM 2824 O O . GLN A 1 343 ? -11.713 -6.946 24.407 1.00 91.44 343 GLN A O 1
ATOM 2829 N N . ASN A 1 344 ? -9.590 -6.267 24.105 1.00 90.06 344 ASN A N 1
ATOM 2830 C CA . ASN A 1 344 ? -9.254 -6.209 25.524 1.00 90.06 344 ASN A CA 1
ATOM 2831 C C . ASN A 1 344 ? -9.860 -4.981 26.224 1.00 90.06 344 ASN A C 1
ATOM 2833 O O . ASN A 1 344 ? -10.024 -5.033 27.429 1.00 90.06 344 ASN A O 1
ATOM 2837 N N . GLN A 1 345 ? -10.226 -3.917 25.497 1.00 89.19 345 GLN A N 1
ATOM 2838 C CA . GLN A 1 345 ? -10.893 -2.738 26.076 1.00 89.19 345 GLN A CA 1
ATOM 2839 C C . GLN A 1 345 ? -12.388 -2.954 26.366 1.00 89.19 345 GLN A C 1
ATOM 2841 O O . GLN A 1 345 ? -12.989 -2.147 27.063 1.00 89.19 345 GLN A O 1
ATOM 2846 N N . ILE A 1 346 ? -12.998 -4.000 25.798 1.00 89.81 346 ILE A N 1
ATOM 2847 C CA . ILE A 1 346 ? -14.420 -4.340 26.005 1.00 89.81 346 ILE A CA 1
ATOM 2848 C C . ILE A 1 346 ? -14.605 -5.283 27.208 1.00 89.81 346 ILE A C 1
ATOM 2850 O O . ILE A 1 346 ? -15.718 -5.432 27.706 1.00 89.81 346 ILE A O 1
ATOM 2854 N N . LYS A 1 347 ? -13.534 -5.954 27.640 1.00 83.50 347 LYS A N 1
ATOM 2855 C CA . LYS A 1 347 ? -13.539 -6.860 28.792 1.00 83.50 347 LYS A CA 1
ATOM 2856 C C . LYS A 1 347 ? -13.217 -6.098 30.059 1.00 83.50 347 LYS A C 1
ATOM 2858 O O . LYS A 1 347 ? -13.806 -6.475 31.091 1.00 83.50 347 LYS A O 1
#

Solvent-accessible surface area (backbone atoms only — not comparable to full-atom values): 18679 Å² total; per-residue (Å²): 131,78,88,71,61,66,80,38,70,67,40,60,42,47,49,71,58,43,53,52,50,52,50,52,50,50,53,50,48,51,49,50,53,61,75,40,65,82,66,44,72,69,52,49,51,51,54,51,51,54,55,48,54,42,49,40,19,48,45,15,11,40,31,27,23,58,74,39,69,38,73,66,56,49,52,60,57,54,39,60,72,53,59,49,41,2,37,52,35,24,38,54,37,49,48,52,46,32,46,47,48,38,50,49,52,53,61,59,57,47,65,62,38,40,55,65,50,102,45,46,70,37,89,55,68,59,58,78,87,48,45,62,58,48,52,46,54,40,50,56,48,43,52,53,52,52,50,50,50,51,52,50,50,42,52,50,52,51,51,47,47,64,66,59,51,49,62,87,89,52,79,69,61,65,68,69,59,48,49,56,50,55,49,44,52,36,41,48,32,42,70,69,37,81,52,94,83,33,62,41,37,51,51,26,55,52,49,54,56,59,44,60,54,51,51,49,54,44,50,64,64,50,58,29,75,80,40,87,86,47,60,53,80,81,73,50,48,72,65,57,53,50,51,54,53,60,65,49,46,48,57,58,55,38,49,54,53,47,54,50,51,52,52,36,52,73,70,70,48,90,72,64,71,61,69,54,47,42,47,63,49,48,47,48,56,47,48,52,53,43,48,39,70,74,58,40,73,60,51,58,63,42,58,44,53,67,51,2,48,55,44,18,52,51,40,31,74,77,53,32,55,52,51,26,50,51,42,44,44,33,49,50,52,52,50,51,49,52,43,53,56,55,58,60,74,77,109

pLDDT: mean 80.23, std 12.49, range [40.78, 96.88]

Organism: NCBI:txid1121131

Foldseek 3Di:
DPPPPLQDLFAADFLVVLVVLLVVLVVVLVVCCVVCVVVDPVVNVVSVVVSLSSNLSSLSRLCVQAQHHSVLSCLLVVLVVQLDFFLVSLQQSLLSVLLSVLVSLLSSLQGGDQAAYPRGGHPHHDDPVCPLVVRLVSLVVSLVVLLVVLVVLLVVLLVCCVVVQDDPDDDRPVVLNVQSVLLSLLLCLLSPQPDLLSVSPVVSLVSVLVCVVVVVVVCQVCVCVVPPPPNVVVVQDPVNVVLVVQLCCLSVVLSVLVVVVVVCLNVLHQDDLVSLSVSSVSNSVSNVVSCCVPVNPVSSNDHGSVSSNVSNVVCCSRPSSNSSSSSSSSVSSNSSSVSVNSVVVVD